Protein AF-A0A7R9ET06-F1 (afdb_monomer_lite)

InterPro domains:
  IPR004841 Amino acid permease/SLC12A domain [PF00324] (72-202)
  IPR004842 SLC12A transporter family [PTHR11827] (72-204)

Organism: NCBI:txid61472

Sequence (234 aa):
MGTETNLFGQEPTCSEHWKGIRGRGGSQGEGVQREGRGESQQLIRERLQHYVIITIHTLYTLGSKVKLGRETMLTAISMSAIATNGVVPAGGSYFMISRSLGPEFGGAVGMLFYTGTTLAASMYIVGSVEIVLTYMAPSLSIFGDFTKDANIMYNNFRVYGTGVLMVMGTIVFLGVKFVNKFATVALACVLLSILAVYVGIFYNFYGSDKLPYVQTLQRDYVSMIINTLAFQRD

Structure (mmCIF, N/CA/C/O backbone):
data_AF-A0A7R9ET06-F1
#
_entry.id   AF-A0A7R9ET06-F1
#
loop_
_atom_site.group_PDB
_atom_site.id
_atom_site.type_symbol
_atom_site.label_atom_id
_atom_site.label_alt_id
_atom_site.label_comp_id
_atom_site.label_asym_id
_atom_site.label_entity_id
_atom_site.label_seq_id
_atom_site.pdbx_PDB_ins_code
_atom_site.Cartn_x
_atom_site.Cartn_y
_atom_site.Cartn_z
_atom_site.occupancy
_atom_site.B_iso_or_equiv
_atom_site.auth_seq_id
_atom_site.auth_comp_id
_atom_site.auth_asym_id
_atom_site.auth_atom_id
_atom_site.pdbx_PDB_model_num
ATOM 1 N N . MET A 1 1 ? 78.945 13.210 -85.697 1.00 34.12 1 MET A N 1
ATOM 2 C CA . MET A 1 1 ? 79.898 13.590 -84.630 1.00 34.12 1 MET A CA 1
ATOM 3 C C . MET A 1 1 ? 79.064 14.090 -83.459 1.00 34.12 1 MET A C 1
ATOM 5 O O . MET A 1 1 ? 78.380 15.076 -83.667 1.00 34.12 1 MET A O 1
ATOM 9 N N . GLY A 1 2 ? 78.952 13.477 -82.283 1.00 35.56 2 GLY A N 1
ATOM 10 C CA . GLY A 1 2 ? 79.403 12.202 -81.695 1.00 35.56 2 GLY A CA 1
ATOM 11 C C . GLY A 1 2 ? 78.322 11.770 -80.670 1.00 35.56 2 GLY A C 1
ATOM 12 O O . GLY A 1 2 ? 77.555 12.620 -80.228 1.00 35.56 2 GLY A O 1
ATOM 13 N N . THR A 1 3 ? 77.963 10.486 -80.564 1.00 31.41 3 THR A N 1
ATOM 14 C CA . THR A 1 3 ? 78.476 9.443 -79.633 1.00 31.41 3 THR A CA 1
ATOM 15 C C . THR A 1 3 ? 78.195 9.686 -78.139 1.00 31.41 3 THR A C 1
ATOM 17 O O . THR A 1 3 ? 78.802 10.580 -77.567 1.00 31.41 3 THR A O 1
ATOM 20 N N . GLU A 1 4 ? 77.285 8.847 -77.599 1.00 38.31 4 GLU A N 1
ATOM 21 C CA . GLU A 1 4 ? 77.211 8.115 -76.299 1.00 38.31 4 GLU A CA 1
ATOM 22 C C . GLU A 1 4 ? 77.796 8.766 -75.016 1.00 38.31 4 GLU A C 1
ATOM 24 O O . GLU A 1 4 ? 78.825 9.417 -75.060 1.00 38.31 4 GLU A O 1
ATOM 29 N N . THR A 1 5 ? 77.229 8.638 -73.807 1.00 38.59 5 THR A N 1
ATOM 30 C CA . THR A 1 5 ? 77.010 7.387 -73.050 1.00 38.59 5 THR A CA 1
ATOM 31 C C . THR A 1 5 ? 76.091 7.568 -71.826 1.00 38.59 5 THR A C 1
ATOM 33 O O . THR A 1 5 ? 76.053 8.617 -71.189 1.00 38.59 5 THR A O 1
ATOM 36 N N . ASN A 1 6 ? 75.430 6.463 -71.476 1.00 35.81 6 ASN A N 1
ATOM 37 C CA . ASN A 1 6 ? 74.731 6.121 -70.233 1.00 35.81 6 ASN A CA 1
ATOM 38 C C . ASN A 1 6 ? 75.487 6.461 -68.924 1.00 35.81 6 ASN A C 1
ATOM 40 O O . ASN A 1 6 ? 76.713 6.416 -68.915 1.00 35.81 6 ASN A O 1
ATOM 44 N N . LEU A 1 7 ? 74.752 6.625 -67.805 1.00 33.72 7 LEU A N 1
ATOM 45 C CA . LEU A 1 7 ? 74.776 5.744 -66.606 1.00 33.72 7 LEU A CA 1
ATOM 46 C C . LEU A 1 7 ? 74.393 6.469 -65.291 1.00 33.72 7 LEU A C 1
ATOM 48 O O . LEU A 1 7 ? 74.950 7.503 -64.949 1.00 33.72 7 LEU A O 1
ATOM 52 N N . PHE A 1 8 ? 73.502 5.818 -64.528 1.00 32.78 8 PHE A N 1
ATOM 53 C CA . PHE A 1 8 ? 73.291 5.925 -63.072 1.00 32.78 8 PHE A CA 1
ATOM 54 C C . PHE A 1 8 ? 72.813 7.268 -62.478 1.00 32.78 8 PHE A C 1
ATOM 56 O O . PHE A 1 8 ? 73.582 8.066 -61.950 1.00 32.78 8 PHE A O 1
ATOM 63 N N . GLY A 1 9 ? 71.486 7.441 -62.435 1.00 34.56 9 GLY A N 1
ATOM 64 C CA . GLY A 1 9 ? 70.824 8.325 -61.471 1.00 34.56 9 GLY A CA 1
ATOM 65 C C . GLY A 1 9 ? 70.823 7.686 -60.077 1.00 34.56 9 GLY A C 1
ATOM 66 O O . GLY A 1 9 ? 70.338 6.573 -59.904 1.00 34.56 9 GLY A O 1
ATOM 67 N N . GLN A 1 10 ? 71.421 8.397 -59.126 1.00 42.34 10 GLN A N 1
ATOM 68 C CA . GLN A 1 10 ? 71.775 8.007 -57.759 1.00 42.34 10 GLN A CA 1
ATOM 69 C C . GLN A 1 10 ? 70.637 7.371 -56.938 1.00 42.34 10 GLN A C 1
ATOM 71 O O . GLN A 1 10 ? 69.564 7.953 -56.784 1.00 42.34 10 GLN A O 1
ATOM 76 N N . GLU A 1 11 ? 70.923 6.223 -56.313 1.00 44.88 11 GLU A N 1
ATOM 77 C CA . GLU A 1 11 ? 70.158 5.718 -55.169 1.00 44.88 11 GLU A CA 1
ATOM 78 C C . GLU A 1 11 ? 70.261 6.704 -53.986 1.00 44.88 11 GLU A C 1
ATOM 80 O O . GLU A 1 11 ? 71.358 7.186 -53.677 1.00 44.88 11 GLU A O 1
ATOM 85 N N . PRO A 1 12 ? 69.157 7.013 -53.282 1.00 45.84 12 PRO A N 1
ATOM 86 C CA . PRO A 1 12 ? 69.215 7.831 -52.079 1.00 45.84 12 PRO A CA 1
ATOM 87 C C . PRO A 1 12 ? 69.934 7.069 -50.956 1.00 45.84 12 PRO A C 1
ATOM 89 O O . PRO A 1 12 ? 69.598 5.935 -50.619 1.00 45.84 12 PRO A O 1
ATOM 92 N N . THR A 1 13 ? 70.934 7.709 -50.351 1.00 54.25 13 THR A N 1
ATOM 93 C CA . THR A 1 13 ? 71.720 7.144 -49.250 1.00 54.25 13 THR A CA 1
ATOM 94 C C . THR A 1 13 ? 70.845 6.830 -48.027 1.00 54.25 13 THR A C 1
ATOM 96 O O . THR A 1 13 ? 69.979 7.610 -47.628 1.00 54.25 13 THR A O 1
ATOM 99 N N . CYS A 1 14 ? 71.124 5.694 -47.374 1.00 43.44 14 CYS A N 1
ATOM 100 C CA . CYS A 1 14 ? 70.422 5.143 -46.198 1.00 43.44 14 CYS A CA 1
ATOM 101 C C . CYS A 1 14 ? 70.265 6.133 -45.010 1.00 43.44 14 CYS A C 1
ATOM 103 O O . CYS A 1 14 ? 69.431 5.940 -44.128 1.00 43.44 14 CYS A O 1
ATOM 105 N N . SER A 1 15 ? 71.016 7.239 -44.999 1.00 49.91 15 SER A N 1
ATOM 106 C CA . SER A 1 15 ? 70.942 8.303 -43.986 1.00 49.91 15 SER A CA 1
ATOM 107 C C . SER A 1 15 ? 69.700 9.204 -44.120 1.00 49.91 15 SER A C 1
ATOM 109 O O . SER A 1 15 ? 69.090 9.579 -43.115 1.00 49.91 15 SER A O 1
ATOM 111 N N . GLU A 1 16 ? 69.267 9.512 -45.346 1.00 48.78 16 GLU A N 1
ATOM 112 C CA . GLU A 1 16 ? 68.120 10.404 -45.596 1.00 48.78 16 GLU A CA 1
ATOM 113 C C . GLU A 1 16 ? 66.775 9.687 -45.373 1.00 48.78 16 GLU A C 1
ATOM 115 O O . GLU A 1 16 ? 65.800 10.290 -44.917 1.00 48.78 16 GLU A O 1
ATOM 120 N N . HIS A 1 17 ? 66.745 8.363 -45.558 1.00 44.50 17 HIS A N 1
ATOM 121 C CA . HIS A 1 17 ? 65.583 7.522 -45.253 1.00 44.50 17 HIS A CA 1
ATOM 122 C C . HIS A 1 17 ? 65.253 7.527 -43.745 1.00 44.50 17 HIS A C 1
ATOM 124 O O . HIS A 1 17 ? 64.094 7.655 -43.350 1.00 44.50 17 HIS A O 1
ATOM 130 N N . TRP A 1 18 ? 66.273 7.497 -42.877 1.00 40.91 18 TRP A N 1
ATOM 131 C CA . TRP A 1 18 ? 66.081 7.510 -41.420 1.00 40.91 18 TRP A CA 1
ATOM 132 C C . TRP A 1 18 ? 65.745 8.888 -40.834 1.00 40.91 18 TRP A C 1
ATOM 134 O O . TRP A 1 18 ? 65.134 8.944 -39.763 1.00 40.91 18 TRP A O 1
ATOM 144 N N . LYS A 1 19 ? 66.085 9.998 -41.506 1.00 43.34 19 LYS A N 1
ATOM 145 C CA . LYS A 1 19 ? 65.625 11.345 -41.107 1.00 43.34 19 LYS A CA 1
ATOM 146 C C . LYS A 1 19 ? 64.146 11.566 -41.437 1.00 43.34 19 LYS A C 1
ATOM 148 O O . LYS A 1 19 ? 63.429 12.136 -40.614 1.00 43.34 19 LYS A O 1
ATOM 153 N N . GLY A 1 20 ? 63.666 11.037 -42.566 1.00 40.88 20 GLY A N 1
ATOM 154 C CA . GLY A 1 20 ? 62.244 11.073 -42.934 1.00 40.88 20 GLY A CA 1
ATOM 155 C C . GLY A 1 20 ? 61.337 10.273 -41.988 1.00 40.88 2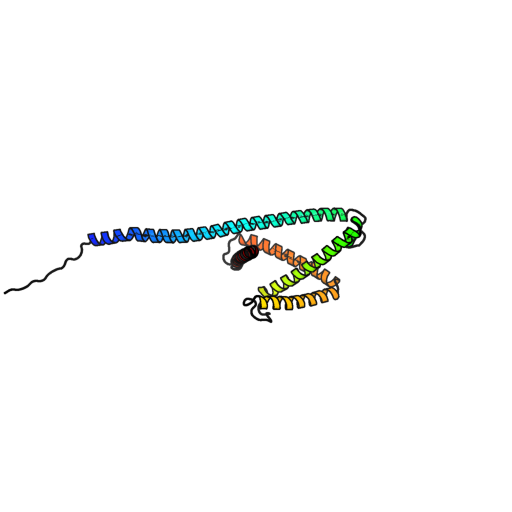0 GLY A C 1
ATOM 156 O O . GLY A 1 20 ? 60.208 10.685 -41.719 1.00 40.88 20 GLY A O 1
ATOM 157 N N . ILE A 1 21 ? 61.842 9.171 -41.422 1.00 49.00 21 ILE A N 1
ATOM 158 C CA . ILE A 1 21 ? 61.092 8.325 -40.478 1.00 49.00 21 ILE A CA 1
ATOM 159 C C . ILE A 1 21 ? 61.130 8.903 -39.051 1.00 49.00 21 ILE A C 1
ATOM 161 O O . ILE A 1 21 ? 60.107 8.904 -38.362 1.00 49.00 21 ILE A O 1
ATOM 165 N N . ARG A 1 22 ? 62.258 9.491 -38.614 1.00 43.59 22 ARG A N 1
ATOM 166 C CA . ARG A 1 22 ? 62.353 10.151 -37.292 1.00 43.59 22 ARG A CA 1
ATOM 167 C C . ARG A 1 22 ? 61.528 11.438 -37.186 1.00 43.59 22 ARG A C 1
ATOM 169 O O . ARG A 1 22 ? 61.077 11.760 -36.094 1.00 43.59 22 ARG A O 1
ATOM 176 N N . GLY A 1 23 ? 61.297 12.140 -38.300 1.00 39.84 23 GLY A N 1
ATOM 177 C CA . GLY A 1 23 ? 60.432 13.327 -38.347 1.00 39.84 23 GLY A CA 1
ATOM 178 C C . GLY A 1 23 ? 58.925 13.029 -38.375 1.00 39.84 23 GLY A C 1
ATOM 179 O O . GLY A 1 23 ? 58.136 13.904 -38.036 1.00 39.84 23 GLY A O 1
ATOM 180 N N . ARG A 1 24 ? 58.506 11.807 -38.744 1.00 44.59 24 ARG A N 1
ATOM 181 C CA . ARG A 1 24 ? 57.082 11.403 -38.770 1.00 44.59 24 ARG A CA 1
ATOM 182 C C . ARG A 1 24 ? 56.646 10.563 -37.569 1.00 44.59 24 ARG A C 1
ATOM 184 O O . ARG A 1 24 ? 55.470 10.577 -37.225 1.00 44.59 24 ARG A O 1
ATOM 191 N N . GLY A 1 25 ? 57.573 9.878 -36.897 1.00 38.72 25 GLY A N 1
ATOM 192 C CA . GLY A 1 25 ? 57.257 9.034 -35.737 1.00 38.72 25 GLY A CA 1
ATOM 193 C C . GLY A 1 25 ? 56.986 9.786 -34.425 1.00 38.72 25 GLY A C 1
ATOM 194 O O . GLY A 1 25 ? 56.365 9.220 -33.533 1.00 38.72 25 GLY A O 1
ATOM 195 N N . GLY A 1 26 ? 57.422 11.046 -34.297 1.00 38.94 26 GLY A N 1
ATOM 196 C CA . GLY A 1 26 ? 57.267 11.835 -33.064 1.00 38.94 26 GLY A CA 1
ATOM 197 C C . GLY A 1 26 ? 55.867 12.426 -32.865 1.00 38.94 26 GLY A C 1
ATOM 198 O O . GLY A 1 26 ? 55.303 12.314 -31.785 1.00 38.94 26 GLY A O 1
ATOM 199 N N . SER A 1 27 ? 55.260 12.999 -33.910 1.00 43.78 27 SER A N 1
ATOM 200 C CA . SER A 1 27 ? 53.947 13.659 -33.784 1.00 43.78 27 SER A CA 1
ATOM 201 C C . SER A 1 27 ? 52.750 12.720 -33.945 1.00 43.78 27 SER A C 1
ATOM 203 O O . SER A 1 27 ? 51.670 13.025 -33.446 1.00 43.78 27 SER A O 1
ATOM 205 N N . GLN A 1 28 ? 52.913 11.575 -34.617 1.00 41.91 28 GLN A N 1
ATOM 206 C CA . GLN A 1 28 ? 51.793 10.666 -34.897 1.00 41.91 28 GLN A CA 1
ATOM 207 C C . GLN A 1 28 ? 51.487 9.718 -33.720 1.00 41.91 28 GLN A C 1
ATOM 209 O O . GLN A 1 28 ? 50.331 9.360 -33.510 1.00 41.91 28 GLN A O 1
ATOM 214 N N . GLY A 1 29 ? 52.487 9.389 -32.890 1.00 41.56 29 GLY A N 1
ATOM 215 C CA . GLY A 1 29 ? 52.294 8.653 -31.633 1.00 41.56 29 GLY A CA 1
ATOM 216 C C . GLY A 1 29 ? 51.722 9.521 -30.505 1.00 41.56 29 GLY A C 1
ATOM 217 O O . GLY A 1 29 ? 50.848 9.077 -29.765 1.00 41.56 29 GLY A O 1
ATOM 218 N N . GLU A 1 30 ? 52.134 10.790 -30.411 1.00 47.50 30 GLU A N 1
ATOM 219 C CA . GLU A 1 30 ? 51.580 11.724 -29.422 1.00 47.50 30 GLU A CA 1
ATOM 220 C C . GLU A 1 30 ? 50.112 12.085 -29.694 1.00 47.50 30 GLU A C 1
ATOM 222 O O . GLU A 1 30 ? 49.362 12.297 -28.743 1.00 47.50 30 GLU A O 1
ATOM 227 N N . GLY A 1 31 ? 49.685 12.125 -30.962 1.00 43.06 31 GLY A N 1
ATOM 228 C CA . GLY A 1 31 ? 48.290 12.361 -31.354 1.00 43.06 31 GLY A CA 1
ATOM 229 C C . GLY A 1 31 ? 47.355 11.224 -30.937 1.00 43.06 31 GLY A C 1
ATOM 230 O O . GLY A 1 31 ? 46.403 11.465 -30.204 1.00 43.06 31 GLY A O 1
ATOM 231 N N . VAL A 1 32 ? 47.687 9.975 -31.284 1.00 50.69 32 VAL A N 1
ATOM 232 C CA . VAL A 1 32 ? 46.887 8.783 -30.924 1.00 50.69 32 VAL A CA 1
ATOM 233 C C . VAL A 1 32 ? 46.841 8.570 -29.406 1.00 50.69 32 VAL A C 1
ATOM 235 O O . VAL A 1 32 ? 45.813 8.192 -28.844 1.00 50.69 32 VAL A O 1
ATOM 238 N N . GLN A 1 33 ? 47.930 8.880 -28.701 1.00 46.41 33 GLN A N 1
ATOM 239 C CA . GLN A 1 33 ? 47.999 8.755 -27.245 1.00 46.41 33 GLN A CA 1
ATOM 240 C C . GLN A 1 33 ? 47.316 9.922 -26.508 1.00 46.41 33 GLN A C 1
ATOM 242 O O . GLN A 1 33 ? 46.955 9.770 -25.340 1.00 46.41 33 GLN A O 1
ATOM 247 N N . ARG A 1 34 ? 47.093 11.069 -27.168 1.00 49.81 34 ARG A N 1
ATOM 248 C CA . ARG A 1 34 ? 46.247 12.177 -26.680 1.00 49.81 34 ARG A CA 1
ATOM 249 C C . ARG A 1 34 ? 44.769 11.972 -27.018 1.00 49.81 34 ARG A C 1
ATOM 251 O O . ARG A 1 34 ? 43.935 12.312 -26.187 1.00 49.81 34 ARG A O 1
ATOM 258 N N . GLU A 1 35 ? 44.456 11.371 -28.160 1.00 52.88 35 GLU A N 1
ATOM 259 C CA . GLU A 1 35 ? 43.096 11.051 -28.609 1.00 52.88 35 GLU A CA 1
ATOM 260 C C . GLU A 1 35 ? 42.498 9.895 -27.791 1.00 52.88 35 GLU A C 1
ATOM 262 O O . GLU A 1 35 ? 41.444 10.062 -27.181 1.00 52.88 35 GLU A O 1
ATOM 267 N N . GLY A 1 36 ? 43.248 8.805 -27.583 1.00 51.25 36 GLY A N 1
ATOM 268 C CA . GLY A 1 36 ? 42.854 7.727 -26.666 1.00 51.25 36 GLY A CA 1
ATOM 269 C C . GLY A 1 36 ? 42.823 8.155 -25.191 1.00 51.25 36 GLY A C 1
ATOM 270 O O . GLY A 1 36 ? 41.985 7.686 -24.421 1.00 51.25 36 GLY A O 1
ATOM 271 N N . ARG A 1 37 ? 43.680 9.103 -24.776 1.00 53.53 37 ARG A N 1
ATOM 272 C CA . ARG A 1 37 ? 43.596 9.741 -23.446 1.00 53.53 37 ARG A CA 1
ATOM 273 C C . ARG A 1 37 ? 42.372 10.656 -23.350 1.00 53.53 37 ARG A C 1
ATOM 275 O O . ARG A 1 37 ? 41.812 10.754 -22.266 1.00 53.53 37 ARG A O 1
ATOM 282 N N . GLY A 1 38 ? 41.937 11.268 -24.451 1.00 55.16 38 GLY A N 1
ATOM 283 C CA . GLY A 1 38 ? 40.696 12.034 -24.570 1.00 55.16 38 GLY A CA 1
ATOM 284 C C . GLY A 1 38 ? 39.459 11.157 -24.403 1.00 55.16 38 GLY A C 1
ATOM 285 O O . GLY A 1 38 ? 38.670 11.421 -23.501 1.00 55.16 38 GLY A O 1
ATOM 286 N N . GLU A 1 39 ? 39.350 10.060 -25.157 1.00 58.00 39 GLU A N 1
ATOM 287 C CA . GLU A 1 39 ? 38.244 9.095 -25.029 1.00 58.00 39 GLU A CA 1
ATOM 288 C C . GLU A 1 39 ? 38.209 8.433 -23.642 1.00 58.00 39 GLU A C 1
ATOM 290 O O . GLU A 1 39 ? 37.147 8.303 -23.032 1.00 58.00 39 GLU A O 1
ATOM 295 N N . SER A 1 40 ? 39.377 8.109 -23.075 1.00 57.81 40 SER A N 1
ATOM 296 C CA . SER A 1 40 ? 39.489 7.610 -21.695 1.00 57.81 40 SER A CA 1
ATOM 297 C C . SER A 1 40 ? 39.027 8.651 -20.671 1.00 57.81 40 SER A C 1
ATOM 299 O O . SER A 1 40 ? 38.312 8.325 -19.729 1.00 57.81 40 SER A O 1
ATOM 301 N N . GLN A 1 41 ? 39.409 9.919 -20.846 1.00 60.00 41 GLN A N 1
ATOM 302 C CA . GLN A 1 41 ? 38.986 11.026 -19.980 1.00 60.00 41 GLN A CA 1
ATOM 303 C C . GLN A 1 41 ? 37.491 11.328 -20.126 1.00 60.00 41 GLN A C 1
ATOM 305 O O . GLN A 1 41 ? 36.849 11.715 -19.151 1.00 60.00 41 GLN A O 1
ATOM 310 N N . GLN A 1 42 ? 36.923 11.127 -21.311 1.00 62.22 42 GLN A N 1
ATOM 311 C CA . GLN A 1 42 ? 35.505 11.321 -21.595 1.00 62.22 42 GLN A CA 1
ATOM 312 C C . GLN A 1 42 ? 34.667 10.206 -20.958 1.00 62.22 42 GLN A C 1
ATOM 314 O O . GLN A 1 42 ? 33.724 10.500 -20.227 1.00 62.22 42 GLN A O 1
ATOM 319 N N . LEU A 1 43 ? 35.105 8.949 -21.075 1.00 66.25 43 LEU A N 1
ATOM 320 C CA . LEU A 1 43 ? 34.535 7.810 -20.348 1.00 66.25 43 LEU A CA 1
ATOM 321 C C . LEU A 1 43 ? 34.652 7.965 -18.825 1.00 66.25 43 LEU A C 1
ATOM 323 O O . LEU A 1 43 ? 33.699 7.668 -18.105 1.00 66.25 43 LEU A O 1
ATOM 327 N N . ILE A 1 44 ? 35.788 8.452 -18.312 1.00 68.44 44 ILE A N 1
ATOM 328 C CA . ILE A 1 44 ? 35.963 8.727 -16.877 1.00 68.44 44 ILE A CA 1
ATOM 329 C C . ILE A 1 44 ? 35.016 9.841 -16.431 1.00 68.44 44 ILE A C 1
ATOM 331 O O . ILE A 1 44 ? 34.379 9.696 -15.392 1.00 68.44 44 ILE A O 1
ATOM 335 N N . ARG A 1 45 ? 34.866 10.922 -17.209 1.00 67.88 45 ARG A N 1
ATOM 336 C CA . ARG A 1 45 ? 33.905 11.994 -16.910 1.00 67.88 45 ARG A CA 1
ATOM 337 C C . ARG A 1 45 ? 32.474 11.477 -16.902 1.00 67.88 45 ARG A C 1
ATOM 339 O O . ARG A 1 45 ? 31.764 11.776 -15.949 1.00 67.88 45 ARG A O 1
ATOM 346 N N . GLU A 1 46 ? 32.062 10.665 -17.871 1.00 68.06 46 GLU A N 1
ATOM 347 C CA . GLU A 1 46 ? 30.720 10.072 -17.872 1.00 68.06 46 GLU A CA 1
ATOM 348 C C . GLU A 1 46 ? 30.506 9.135 -16.677 1.00 68.06 46 GLU A C 1
ATOM 350 O O . GLU A 1 46 ? 29.517 9.269 -15.957 1.00 68.06 46 GLU A O 1
ATOM 355 N N . ARG A 1 47 ? 31.465 8.253 -16.371 1.00 70.69 47 ARG A N 1
ATOM 356 C CA . ARG A 1 47 ? 31.416 7.387 -15.177 1.00 70.69 47 ARG A CA 1
ATOM 357 C C . ARG A 1 47 ? 31.337 8.202 -13.881 1.00 70.69 47 ARG A C 1
ATOM 359 O O . ARG A 1 47 ? 30.580 7.834 -12.984 1.00 70.69 47 ARG A O 1
ATOM 366 N N . LEU A 1 48 ? 32.066 9.317 -13.793 1.00 72.44 48 LEU A N 1
ATOM 367 C CA . LEU A 1 48 ? 32.049 10.217 -12.638 1.00 72.44 48 LEU A CA 1
ATOM 368 C C . LEU A 1 48 ? 30.707 10.956 -12.518 1.00 72.44 48 LEU A C 1
ATOM 370 O O . LEU A 1 48 ? 30.180 11.079 -11.416 1.00 72.44 48 LEU A O 1
ATOM 374 N N . GLN A 1 49 ? 30.127 11.405 -13.637 1.00 67.38 49 GLN A N 1
ATOM 375 C CA . GLN A 1 49 ? 28.797 12.024 -13.666 1.00 67.38 49 GLN A CA 1
ATOM 376 C C . GLN A 1 49 ? 27.725 11.035 -13.194 1.00 67.38 49 GLN A C 1
ATOM 378 O O . GLN A 1 49 ? 26.947 11.362 -12.298 1.00 67.38 49 GLN A O 1
ATOM 383 N N . HIS A 1 50 ? 27.738 9.800 -13.702 1.00 67.88 50 HIS A N 1
ATOM 384 C CA . HIS A 1 50 ? 26.837 8.745 -13.234 1.00 67.88 50 HIS A CA 1
ATOM 385 C C . HIS A 1 50 ? 27.022 8.454 -11.738 1.00 67.88 50 HIS A C 1
ATOM 387 O O . HIS A 1 50 ? 26.037 8.377 -11.008 1.00 67.88 50 HIS A O 1
ATOM 393 N N . TYR A 1 51 ? 28.263 8.358 -11.253 1.00 70.44 51 TYR A N 1
ATOM 394 C CA . TYR A 1 51 ? 28.549 8.105 -9.838 1.00 70.44 51 TYR A CA 1
ATOM 395 C C . TYR A 1 51 ? 28.020 9.216 -8.917 1.00 70.44 51 TYR A C 1
ATOM 397 O O . TYR A 1 51 ? 27.392 8.935 -7.892 1.00 70.44 51 TYR A O 1
ATOM 405 N N . VAL A 1 52 ? 28.213 10.483 -9.294 1.00 75.31 52 VAL A N 1
ATOM 406 C CA . VAL A 1 52 ? 27.726 11.635 -8.521 1.00 75.31 52 VAL A CA 1
ATOM 407 C C . VAL A 1 52 ? 26.197 11.688 -8.519 1.00 75.31 52 VAL A C 1
ATOM 409 O O . VAL A 1 52 ? 25.602 11.846 -7.454 1.00 75.31 52 VAL A O 1
ATOM 412 N N . ILE A 1 53 ? 25.547 11.483 -9.668 1.00 78.81 53 ILE A N 1
ATOM 413 C CA . ILE A 1 53 ? 24.079 11.470 -9.776 1.00 78.81 53 ILE A CA 1
ATOM 414 C C . ILE A 1 53 ? 23.476 10.341 -8.932 1.00 78.81 53 ILE A C 1
ATOM 416 O O . ILE A 1 53 ? 22.528 10.579 -8.185 1.00 78.81 53 ILE A O 1
ATOM 420 N N . ILE A 1 54 ? 24.048 9.134 -8.991 1.00 79.06 54 ILE A N 1
ATOM 421 C CA . ILE A 1 54 ? 23.597 7.990 -8.184 1.00 79.06 54 ILE A CA 1
ATOM 422 C C . ILE A 1 54 ? 23.757 8.293 -6.691 1.00 79.06 54 ILE A C 1
ATOM 424 O O . ILE A 1 54 ? 22.840 8.030 -5.911 1.00 79.06 54 ILE A O 1
ATOM 428 N N . THR A 1 55 ? 24.883 8.886 -6.287 1.00 74.00 55 THR A N 1
ATOM 429 C CA . THR A 1 55 ? 25.142 9.241 -4.883 1.00 74.00 55 THR A CA 1
ATOM 430 C C . THR A 1 55 ? 24.139 10.281 -4.379 1.00 74.00 55 THR A C 1
ATOM 432 O O . THR A 1 55 ? 23.531 10.099 -3.324 1.00 74.00 55 THR A O 1
ATOM 435 N N . ILE A 1 56 ? 23.899 11.337 -5.158 1.00 81.69 56 ILE A N 1
ATOM 436 C CA . ILE A 1 56 ? 22.940 12.396 -4.831 1.00 81.69 56 ILE A CA 1
ATOM 437 C C . ILE A 1 56 ? 21.507 11.839 -4.769 1.00 81.69 56 ILE A C 1
ATOM 439 O O . ILE A 1 56 ? 20.800 12.071 -3.790 1.00 81.69 56 ILE A O 1
ATOM 443 N N . HIS A 1 57 ? 21.081 11.052 -5.761 1.00 82.38 57 HIS A N 1
ATOM 444 C CA . HIS A 1 57 ? 19.748 10.440 -5.794 1.00 82.38 57 HIS A CA 1
ATOM 445 C C . HIS A 1 57 ? 19.521 9.476 -4.624 1.00 82.38 57 HIS A C 1
ATOM 447 O O . HIS A 1 57 ? 18.452 9.473 -4.007 1.00 82.38 57 HIS A O 1
ATOM 453 N N . THR A 1 58 ? 20.539 8.682 -4.284 1.00 77.25 58 THR A N 1
ATOM 454 C CA . THR A 1 58 ? 20.485 7.771 -3.137 1.00 77.25 58 THR A CA 1
ATOM 455 C C . THR A 1 58 ? 20.322 8.558 -1.842 1.00 77.25 58 THR A C 1
ATOM 457 O O . THR A 1 58 ? 19.439 8.231 -1.055 1.00 77.25 58 THR A O 1
ATOM 460 N N . LEU A 1 59 ? 21.079 9.644 -1.648 1.00 80.06 59 LEU A N 1
ATOM 461 C CA . LEU A 1 59 ? 20.945 10.517 -0.475 1.00 80.06 59 LEU A CA 1
ATOM 462 C C . LEU A 1 59 ? 19.559 11.171 -0.380 1.00 80.06 59 LEU A C 1
ATOM 464 O O . LEU A 1 59 ? 18.952 11.141 0.691 1.00 80.06 59 LEU A O 1
ATOM 468 N N . TYR A 1 60 ? 19.022 11.704 -1.481 1.00 85.06 60 TYR A N 1
ATOM 469 C CA . TYR A 1 60 ? 17.669 12.276 -1.499 1.00 85.06 60 TYR A CA 1
ATOM 470 C C . TYR A 1 60 ? 16.593 11.230 -1.204 1.00 85.06 60 TYR A C 1
ATOM 472 O O . TYR A 1 60 ? 15.687 11.479 -0.407 1.00 85.06 60 TYR A O 1
ATOM 480 N N . THR A 1 61 ? 16.703 10.042 -1.802 1.00 79.56 61 THR A N 1
ATOM 481 C CA . THR A 1 61 ? 15.761 8.943 -1.558 1.00 79.56 61 THR A CA 1
ATOM 482 C C . THR A 1 61 ? 15.796 8.530 -0.091 1.00 79.56 61 THR A C 1
ATOM 484 O O . THR A 1 61 ? 14.750 8.419 0.547 1.00 79.56 61 THR A O 1
ATOM 487 N N . LEU A 1 62 ? 16.992 8.359 0.474 1.00 83.31 62 LEU A N 1
ATOM 488 C CA . LEU A 1 62 ? 17.182 7.939 1.860 1.00 83.31 62 LEU A CA 1
ATOM 489 C C . LEU A 1 62 ? 16.666 9.008 2.837 1.00 83.31 62 LEU A C 1
ATOM 491 O O . LEU A 1 62 ? 15.921 8.680 3.760 1.00 83.31 62 LEU A O 1
ATOM 495 N N . GLY A 1 63 ? 16.944 10.289 2.573 1.00 84.56 63 GLY A N 1
ATOM 496 C CA . GLY A 1 63 ? 16.402 11.415 3.339 1.00 84.56 63 GLY A CA 1
ATOM 497 C C . GLY A 1 63 ? 14.869 11.464 3.330 1.00 84.56 63 GLY A C 1
ATOM 498 O O . GLY A 1 63 ? 14.246 11.565 4.391 1.00 84.56 63 GLY A O 1
ATOM 499 N N . SER A 1 64 ? 14.245 11.315 2.158 1.00 83.25 64 SER A N 1
ATOM 500 C CA . SER A 1 64 ? 12.781 11.288 2.017 1.00 83.25 64 SER A CA 1
ATOM 501 C C . SER A 1 64 ? 12.142 10.101 2.751 1.00 83.25 64 SER A C 1
ATOM 503 O O . SER A 1 64 ? 11.128 10.272 3.431 1.00 83.25 64 SER A O 1
ATOM 505 N N . LYS A 1 65 ? 12.747 8.905 2.680 1.00 82.69 65 LYS A N 1
ATOM 506 C CA . LYS A 1 65 ? 12.271 7.708 3.402 1.00 82.69 65 LYS A CA 1
ATOM 507 C C . LYS A 1 65 ? 12.376 7.871 4.920 1.00 82.69 65 LYS A C 1
ATOM 509 O O . LYS A 1 65 ? 11.436 7.514 5.625 1.00 82.69 65 LYS A O 1
ATOM 514 N N . VAL A 1 66 ? 13.472 8.446 5.422 1.00 89.31 66 VAL A N 1
ATOM 515 C CA . VAL A 1 66 ? 13.656 8.721 6.860 1.00 89.31 66 VAL A CA 1
ATOM 516 C C . VAL A 1 66 ? 12.645 9.754 7.362 1.00 89.31 66 VAL A C 1
ATOM 518 O O . VAL A 1 66 ? 12.057 9.562 8.429 1.00 89.31 66 VAL A O 1
ATOM 521 N N . LYS A 1 67 ? 12.393 10.822 6.591 1.00 89.00 67 LYS A N 1
ATOM 522 C CA . LYS A 1 67 ? 11.392 11.841 6.943 1.00 89.00 67 LYS A CA 1
ATOM 523 C C . LYS A 1 67 ? 9.997 11.225 7.082 1.00 89.00 67 LYS A C 1
ATOM 525 O O . LYS A 1 67 ? 9.371 11.392 8.129 1.00 89.00 67 LYS A O 1
ATOM 530 N N . LEU A 1 68 ? 9.566 10.466 6.072 1.00 86.50 68 LEU A N 1
ATOM 531 C CA . LEU A 1 68 ? 8.277 9.772 6.085 1.00 86.50 68 LEU A CA 1
ATOM 532 C C . LEU A 1 68 ? 8.192 8.756 7.235 1.00 86.50 68 LEU A C 1
ATOM 534 O O . LEU A 1 68 ? 7.193 8.700 7.948 1.00 86.50 68 LEU A O 1
ATOM 538 N N . GLY A 1 69 ? 9.263 7.991 7.467 1.00 89.06 69 GLY A N 1
ATOM 539 C CA . GLY A 1 69 ? 9.339 7.032 8.569 1.00 89.06 69 GLY A CA 1
ATOM 540 C C . GLY A 1 69 ? 9.103 7.691 9.929 1.00 89.06 69 GLY A C 1
ATOM 541 O O . GLY A 1 69 ? 8.284 7.213 10.711 1.00 89.06 69 GLY A O 1
ATOM 542 N N . ARG A 1 70 ? 9.733 8.841 10.192 1.00 90.75 70 ARG A N 1
ATOM 543 C CA . ARG A 1 70 ? 9.519 9.590 11.439 1.00 90.75 70 ARG A CA 1
ATOM 544 C C . ARG A 1 70 ? 8.072 10.064 11.596 1.00 90.75 70 ARG A C 1
ATOM 546 O O . ARG A 1 70 ? 7.528 9.949 12.690 1.00 90.75 70 ARG A O 1
ATOM 553 N N . GLU A 1 71 ? 7.456 10.578 10.532 1.00 92.81 71 GLU A N 1
ATOM 554 C CA . GLU A 1 71 ? 6.051 11.014 10.557 1.00 92.81 71 GLU A CA 1
ATOM 555 C C . GLU A 1 71 ? 5.121 9.842 10.902 1.00 92.81 71 GLU A C 1
ATOM 557 O O . GLU A 1 71 ? 4.330 9.946 11.838 1.00 92.81 71 GLU A O 1
ATOM 562 N N . THR A 1 72 ? 5.295 8.687 10.250 1.00 91.62 72 THR A N 1
ATOM 563 C CA . THR A 1 72 ? 4.483 7.489 10.537 1.00 91.62 72 THR A CA 1
ATOM 564 C C . THR A 1 72 ? 4.682 6.942 11.953 1.00 91.62 72 THR A C 1
ATOM 566 O O . THR A 1 72 ? 3.707 6.543 12.587 1.00 91.62 72 THR A O 1
ATOM 569 N N . MET A 1 73 ? 5.908 6.973 12.491 1.00 92.81 73 MET A N 1
ATOM 570 C CA . MET A 1 73 ? 6.188 6.566 13.873 1.00 92.81 73 MET A CA 1
ATOM 571 C C . MET A 1 73 ? 5.501 7.486 14.888 1.00 92.81 73 MET A C 1
ATOM 573 O O . MET A 1 73 ? 4.901 6.999 15.845 1.00 92.81 73 MET A O 1
ATOM 577 N N . LEU A 1 74 ? 5.533 8.807 14.668 1.00 92.38 74 LEU A N 1
ATOM 578 C CA . LEU A 1 74 ? 4.819 9.764 15.519 1.00 92.38 74 LEU A CA 1
ATOM 579 C C . LEU A 1 74 ? 3.305 9.517 15.474 1.00 92.38 74 LEU A C 1
ATOM 581 O O . LEU A 1 74 ? 2.671 9.450 16.526 1.00 92.38 74 LEU A O 1
ATOM 585 N N . THR A 1 75 ? 2.738 9.289 14.285 1.00 90.94 75 THR A N 1
ATOM 586 C CA . THR A 1 75 ? 1.318 8.931 14.137 1.00 90.94 75 THR A CA 1
ATOM 587 C C . THR A 1 75 ? 0.980 7.616 14.843 1.00 90.94 75 THR A C 1
ATOM 589 O O . THR A 1 75 ? -0.060 7.528 15.495 1.00 90.94 75 THR A O 1
ATOM 592 N N . ALA A 1 76 ? 1.850 6.606 14.766 1.00 91.62 76 ALA A N 1
ATOM 593 C CA . ALA A 1 76 ? 1.655 5.328 15.447 1.00 91.62 76 ALA A CA 1
ATOM 594 C C . ALA A 1 76 ? 1.664 5.479 16.978 1.00 91.62 76 ALA A C 1
ATOM 596 O O . ALA A 1 76 ? 0.828 4.878 17.657 1.00 91.62 76 ALA A O 1
ATOM 597 N N . ILE A 1 77 ? 2.547 6.323 17.525 1.00 92.81 77 ILE A N 1
ATOM 598 C CA . ILE A 1 77 ? 2.576 6.647 18.960 1.00 92.81 77 ILE A CA 1
ATOM 599 C C . ILE A 1 77 ? 1.283 7.368 19.370 1.00 92.81 77 ILE A C 1
ATOM 601 O O . ILE A 1 77 ? 0.662 6.986 20.362 1.00 92.81 77 ILE A O 1
ATOM 605 N N . SER A 1 78 ? 0.821 8.349 18.588 1.00 90.62 78 SER A N 1
ATOM 606 C CA . SER A 1 78 ? -0.452 9.038 18.849 1.00 90.62 78 SER A CA 1
ATOM 607 C C . SER A 1 78 ? -1.654 8.088 18.799 1.00 90.62 78 SER A C 1
ATOM 609 O O . SER A 1 78 ? -2.495 8.122 19.695 1.00 90.62 78 SER A O 1
ATOM 611 N N . MET A 1 79 ? -1.722 7.202 17.800 1.00 87.81 79 MET A N 1
ATOM 612 C CA . MET A 1 79 ? -2.778 6.186 17.695 1.00 87.81 79 MET A CA 1
ATOM 613 C C . MET A 1 79 ? -2.742 5.196 18.861 1.00 87.81 79 MET A C 1
ATOM 615 O O . MET A 1 79 ? -3.797 4.812 19.362 1.00 87.81 79 MET A O 1
ATOM 619 N N . SER A 1 80 ? -1.549 4.823 19.330 1.00 87.44 80 SER A N 1
ATOM 620 C CA . SER A 1 80 ? -1.390 3.964 20.508 1.00 87.44 80 SER A CA 1
ATOM 621 C C . SER A 1 80 ? -1.929 4.648 21.766 1.00 87.44 80 SER A C 1
ATOM 623 O O . SER A 1 80 ? -2.686 4.031 22.508 1.00 87.44 80 SER A O 1
ATOM 625 N N . ALA A 1 81 ? -1.630 5.938 21.962 1.00 86.50 81 ALA A N 1
ATOM 626 C CA . ALA A 1 81 ? -2.163 6.718 23.079 1.00 86.50 81 ALA A CA 1
ATOM 627 C C . ALA A 1 81 ? -3.700 6.813 23.037 1.00 86.50 81 ALA A C 1
ATOM 629 O O . ALA A 1 81 ? -4.358 6.629 24.060 1.00 86.50 81 ALA A O 1
ATOM 630 N N . ILE A 1 82 ? -4.284 7.043 21.854 1.00 85.00 82 ILE A N 1
ATOM 631 C CA . ILE A 1 82 ? -5.743 7.048 21.653 1.00 85.00 82 ILE A CA 1
ATOM 632 C C . ILE A 1 82 ? -6.345 5.681 22.003 1.00 85.00 82 ILE A C 1
ATOM 634 O O . ILE A 1 82 ? -7.311 5.621 22.758 1.00 85.00 82 ILE A O 1
ATOM 638 N N . ALA A 1 83 ? -5.751 4.588 21.515 1.00 82.56 83 ALA A N 1
ATOM 639 C CA . ALA A 1 83 ? -6.232 3.230 21.765 1.00 82.56 83 ALA A CA 1
ATOM 640 C C . ALA A 1 83 ? -6.170 2.825 23.250 1.00 82.56 83 ALA A C 1
ATOM 642 O O . ALA A 1 83 ? -6.956 1.987 23.684 1.00 82.56 83 ALA A O 1
ATOM 643 N N . THR A 1 84 ? -5.269 3.425 24.035 1.00 84.75 84 THR A N 1
ATOM 644 C CA . THR A 1 84 ? -5.178 3.208 25.489 1.00 84.75 84 THR A CA 1
ATOM 645 C C . THR A 1 84 ? -6.071 4.139 26.320 1.00 84.75 84 THR A C 1
ATOM 647 O O . THR A 1 84 ? -6.247 3.901 27.514 1.00 84.75 84 THR A O 1
ATOM 650 N N . ASN A 1 85 ? -6.648 5.188 25.722 1.00 76.75 85 ASN A N 1
ATOM 651 C CA . ASN A 1 85 ? -7.502 6.162 26.407 1.00 76.75 85 ASN A CA 1
ATOM 652 C C . ASN A 1 85 ? -8.974 5.716 26.392 1.00 76.75 85 ASN A C 1
ATOM 654 O O . ASN A 1 85 ? -9.800 6.257 25.654 1.00 76.75 85 ASN A O 1
ATOM 658 N N . GLY A 1 86 ? -9.299 4.725 27.228 1.00 66.81 86 GLY A N 1
ATOM 659 C CA . GLY A 1 86 ? -10.670 4.273 27.488 1.00 66.81 86 GLY A CA 1
ATOM 660 C C . GLY A 1 86 ? -10.835 2.752 27.487 1.00 66.81 86 GLY A C 1
ATOM 661 O O . GLY A 1 86 ? -9.906 1.999 27.212 1.00 66.81 86 GLY A O 1
ATOM 662 N N . VAL A 1 87 ? -12.047 2.284 27.793 1.00 68.69 87 VAL A N 1
ATOM 663 C CA . VAL A 1 87 ? -12.433 0.891 27.530 1.00 68.69 87 VAL A CA 1
ATOM 664 C C . VAL A 1 87 ? -12.573 0.713 26.022 1.00 68.69 87 VAL A C 1
ATOM 666 O O . VAL A 1 87 ? -13.296 1.480 25.392 1.00 68.69 87 VAL A O 1
ATOM 669 N N . VAL A 1 88 ? -11.881 -0.270 25.443 1.00 60.47 88 VAL A N 1
ATOM 670 C CA . VAL A 1 88 ? -11.953 -0.593 24.011 1.00 60.47 88 VAL A CA 1
ATOM 671 C C . VAL A 1 88 ? -13.085 -1.607 23.806 1.00 60.47 88 VAL A C 1
ATOM 673 O O . VAL A 1 88 ? -12.863 -2.804 23.995 1.00 60.47 88 VAL A O 1
ATOM 676 N N . PRO A 1 89 ? -14.325 -1.192 23.483 1.00 59.06 89 PRO A N 1
ATOM 677 C CA . PRO A 1 89 ? -15.352 -2.150 23.105 1.00 59.06 89 PRO A CA 1
ATOM 678 C C . PRO A 1 89 ? -14.988 -2.785 21.760 1.00 59.06 89 PRO A C 1
ATOM 680 O O . PRO A 1 89 ? -14.207 -2.233 20.984 1.00 59.06 89 PRO A O 1
ATOM 683 N N . ALA A 1 90 ? -15.585 -3.937 21.461 1.00 70.19 90 ALA A N 1
ATOM 684 C CA . ALA A 1 90 ? -15.441 -4.578 20.161 1.00 70.19 90 ALA A CA 1
ATOM 685 C C . ALA A 1 90 ? -15.868 -3.607 19.038 1.00 70.19 90 ALA A C 1
ATOM 687 O O . ALA A 1 90 ? -17.046 -3.288 18.888 1.00 70.19 90 ALA A O 1
ATOM 688 N N . GLY A 1 91 ? -14.895 -3.112 18.272 1.00 73.81 91 GLY A N 1
ATOM 689 C CA . GLY A 1 91 ? -15.072 -2.119 17.216 1.00 73.81 91 GLY A CA 1
ATOM 690 C C . GLY A 1 91 ? -13.759 -1.877 16.464 1.00 73.81 91 GLY A C 1
ATOM 691 O O . GLY A 1 91 ? -12.682 -2.188 16.964 1.00 73.81 91 GLY A O 1
ATOM 692 N N . GLY A 1 92 ? -13.839 -1.374 15.230 1.00 84.25 92 GLY A N 1
ATOM 693 C CA . GLY A 1 92 ? -12.661 -1.063 14.408 1.00 84.25 92 GLY A CA 1
ATOM 694 C C . GLY A 1 92 ? -12.003 0.281 14.755 1.00 84.25 92 GLY A C 1
ATOM 695 O O . GLY A 1 92 ? -12.415 0.982 15.679 1.00 84.25 92 GLY A O 1
ATOM 696 N N . SER A 1 93 ? -11.014 0.689 13.956 1.00 82.81 93 SER A N 1
ATOM 697 C CA . SER A 1 93 ? -10.253 1.938 14.144 1.00 82.81 93 SER A CA 1
ATOM 698 C C . SER A 1 93 ? -11.121 3.201 14.190 1.00 82.81 93 SER A C 1
ATOM 700 O O . SER A 1 93 ? -10.919 4.048 15.055 1.00 82.81 93 SER A O 1
ATOM 702 N N . TYR A 1 94 ? -12.133 3.311 13.326 1.00 86.31 94 TYR A N 1
ATOM 703 C CA . TYR A 1 94 ? -13.068 4.444 13.327 1.00 86.31 94 TYR A CA 1
ATOM 704 C C . TYR A 1 94 ? -13.840 4.578 14.650 1.00 86.31 94 TYR A C 1
ATOM 706 O O . TYR A 1 94 ? -14.027 5.680 15.172 1.00 86.31 94 TYR A O 1
ATOM 714 N N . PHE A 1 95 ? -14.265 3.447 15.218 1.00 83.56 95 PHE A N 1
ATOM 715 C CA . PHE A 1 95 ? -15.006 3.434 16.476 1.00 83.56 95 PHE A CA 1
ATOM 716 C C . PHE A 1 95 ? -14.121 3.894 17.645 1.00 83.56 95 PHE A C 1
ATOM 718 O O . PHE A 1 95 ? -14.578 4.653 18.496 1.00 83.56 95 PHE A O 1
ATOM 725 N N . MET A 1 96 ? -12.843 3.497 17.651 1.00 83.44 96 MET A N 1
ATOM 726 C CA . MET A 1 96 ? -11.874 3.958 18.652 1.00 83.44 96 MET A CA 1
ATOM 727 C C . MET A 1 96 ? -11.636 5.475 18.563 1.00 83.44 96 MET A C 1
ATOM 729 O O . MET A 1 96 ? -11.723 6.168 19.571 1.00 83.44 96 MET A O 1
ATOM 733 N N . ILE A 1 97 ? -11.415 6.018 17.360 1.00 83.94 97 ILE A N 1
ATOM 734 C CA . ILE A 1 97 ? -11.099 7.447 17.169 1.00 83.94 97 ILE A CA 1
ATOM 735 C C . ILE A 1 97 ? -12.293 8.347 17.516 1.00 83.94 97 ILE A C 1
ATOM 737 O O . ILE A 1 97 ? -12.140 9.338 18.231 1.00 83.94 97 ILE A O 1
ATOM 741 N N . SER A 1 98 ? -13.488 8.005 17.029 1.00 84.75 98 SER A N 1
ATOM 742 C CA . SER A 1 98 ? -14.697 8.821 17.231 1.00 84.75 98 SER A CA 1
ATOM 743 C C . SER A 1 98 ? -15.114 8.940 18.701 1.00 84.75 98 SER A C 1
ATOM 745 O O . SER A 1 98 ? -15.682 9.956 19.094 1.00 84.75 98 SER A O 1
ATOM 747 N N . ARG A 1 99 ? -14.801 7.940 19.535 1.00 82.81 99 ARG A N 1
ATOM 748 C CA . ARG A 1 99 ? -15.057 7.981 20.984 1.00 82.81 99 ARG A CA 1
ATOM 749 C C . ARG A 1 99 ? -14.052 8.840 21.746 1.00 82.81 99 ARG A C 1
ATOM 751 O O . ARG A 1 99 ? -14.458 9.513 22.688 1.00 82.81 99 ARG A O 1
ATOM 758 N N . SER A 1 100 ? -12.778 8.825 21.357 1.00 82.81 100 SER A N 1
ATOM 759 C CA . SER A 1 100 ? -11.730 9.576 22.061 1.00 82.81 100 SER A CA 1
ATOM 760 C C . SER A 1 100 ? -11.650 11.050 21.646 1.00 82.81 100 SER A C 1
ATOM 762 O O . SER A 1 100 ? -11.262 11.875 22.466 1.00 82.81 100 SER A O 1
ATOM 764 N N . LEU A 1 101 ? -11.998 11.391 20.397 1.00 82.44 101 LEU A N 1
ATOM 765 C CA . LEU A 1 101 ? -11.890 12.759 19.855 1.00 82.44 101 LEU A CA 1
ATOM 766 C C . LEU A 1 101 ? -13.240 13.465 19.632 1.00 82.44 101 LEU A C 1
ATOM 768 O O . LEU A 1 101 ? -13.253 14.654 19.324 1.00 82.44 101 LEU A O 1
ATOM 772 N N . GLY A 1 102 ? -14.364 12.759 19.782 1.00 85.75 102 GLY A N 1
ATOM 773 C CA . GLY A 1 102 ? -15.707 13.280 19.513 1.00 85.75 102 GLY A CA 1
ATOM 774 C C . GLY A 1 102 ? -16.209 13.004 18.083 1.00 85.75 102 GLY A C 1
ATOM 775 O O . GLY A 1 102 ? -15.418 12.680 17.186 1.00 85.75 102 GLY A O 1
ATOM 776 N N . PRO A 1 103 ? -17.535 13.092 17.850 1.00 83.94 103 PRO A N 1
ATOM 777 C CA . PRO A 1 103 ? -18.159 12.732 16.575 1.00 83.94 103 PRO A CA 1
ATOM 778 C C . PRO A 1 103 ? -17.757 13.647 15.407 1.00 83.94 103 PRO A C 1
ATOM 780 O O . PRO A 1 103 ? -17.665 13.171 14.274 1.00 83.94 103 PRO A O 1
ATOM 783 N N . GLU A 1 104 ? -17.458 14.921 15.662 1.00 91.31 104 GLU A N 1
ATOM 784 C CA . GLU A 1 104 ? -17.078 15.908 14.643 1.00 91.31 104 GLU A CA 1
ATOM 785 C C . GLU A 1 104 ? -15.705 15.582 14.038 1.00 91.31 104 GLU A C 1
ATOM 787 O O . GLU A 1 104 ? -15.548 15.497 12.817 1.00 91.31 104 GLU A O 1
ATOM 792 N N . PHE A 1 105 ? -14.714 15.324 14.895 1.00 84.94 105 PHE A N 1
ATOM 793 C CA . PHE A 1 105 ? -13.368 14.941 14.465 1.00 84.94 105 PHE A CA 1
ATOM 794 C C . PHE A 1 105 ? -13.319 13.498 13.953 1.00 84.94 105 PHE A C 1
ATOM 796 O O . PHE A 1 105 ? -12.647 13.220 12.958 1.00 84.94 105 PHE A O 1
ATOM 803 N N . GLY A 1 106 ? -14.070 12.585 14.577 1.00 86.00 106 GLY A N 1
ATOM 804 C CA . GLY A 1 106 ? -14.177 11.197 14.133 1.00 86.00 106 GLY A CA 1
ATOM 805 C C . GLY A 1 106 ? -14.737 11.073 12.715 1.00 86.00 106 GLY A C 1
ATOM 806 O O . GLY A 1 106 ? -14.165 10.351 11.898 1.00 86.00 106 GLY A O 1
ATOM 807 N N . GLY A 1 107 ? -15.804 11.815 12.400 1.00 88.50 107 GLY A N 1
ATOM 808 C CA . GLY A 1 107 ? -16.421 11.823 11.072 1.00 88.50 107 GLY A CA 1
ATOM 809 C C . GLY A 1 107 ? -15.489 12.364 9.985 1.00 88.50 107 GLY A C 1
ATOM 810 O O . GLY A 1 107 ? -15.311 11.717 8.952 1.00 88.50 107 GLY A O 1
ATOM 811 N N . ALA A 1 108 ? -14.835 13.504 10.233 1.00 90.56 108 ALA A N 1
ATOM 812 C CA . ALA A 1 108 ? -13.911 14.110 9.272 1.00 90.56 108 ALA A CA 1
ATOM 813 C C . ALA A 1 108 ? -12.708 13.197 8.962 1.00 90.56 108 ALA A C 1
ATOM 815 O O . ALA A 1 108 ? -12.400 12.943 7.794 1.00 90.56 108 ALA A O 1
ATOM 816 N N . VAL A 1 109 ? -12.066 12.643 9.998 1.00 90.62 109 VAL A N 1
ATOM 817 C CA . VAL A 1 109 ? -10.932 11.714 9.837 1.00 90.62 109 VAL A CA 1
ATOM 818 C C . VAL A 1 109 ? -11.382 10.399 9.191 1.00 90.62 109 VAL A C 1
ATOM 820 O O . VAL A 1 109 ? -10.672 9.857 8.344 1.00 90.62 109 VAL A O 1
ATOM 823 N N . GLY A 1 110 ? -12.574 9.902 9.533 1.00 90.75 110 GLY A N 1
ATOM 824 C CA . GLY A 1 110 ? -13.151 8.696 8.938 1.00 90.75 110 GLY A CA 1
ATOM 825 C C . GLY A 1 110 ? -13.396 8.828 7.434 1.00 90.75 110 GLY A C 1
ATOM 826 O O . GLY A 1 110 ? -13.007 7.942 6.672 1.00 90.75 110 GLY A O 1
ATOM 827 N N . MET A 1 111 ? -13.965 9.952 6.988 1.00 92.25 111 MET A N 1
ATOM 828 C CA . MET A 1 111 ? -14.179 10.229 5.561 1.00 92.25 111 MET A CA 1
ATOM 829 C C . MET A 1 111 ? -12.854 10.358 4.798 1.00 92.25 111 MET A C 1
ATOM 831 O O . MET A 1 111 ? -12.710 9.816 3.696 1.00 92.25 111 MET A O 1
ATOM 835 N N . LEU A 1 112 ? -11.854 11.011 5.397 1.00 92.88 112 LEU A N 1
ATOM 836 C CA . LEU A 1 112 ? -10.515 11.097 4.815 1.00 92.88 112 LEU A CA 1
ATOM 837 C C . LEU A 1 112 ? -9.862 9.710 4.687 1.00 92.88 112 LEU A C 1
ATOM 839 O O . LEU A 1 112 ? -9.307 9.379 3.641 1.00 92.88 112 LEU A O 1
ATOM 843 N N . PHE A 1 113 ? -9.970 8.865 5.714 1.00 90.62 113 PHE A N 1
ATOM 844 C CA . PHE A 1 113 ? -9.414 7.511 5.682 1.00 90.62 113 PHE A CA 1
ATOM 845 C C . PHE A 1 113 ? -10.128 6.607 4.662 1.00 90.62 113 PHE A C 1
ATOM 847 O O . PHE A 1 113 ? -9.480 5.823 3.964 1.00 90.62 113 PHE A O 1
ATOM 854 N N . TYR A 1 114 ? -11.449 6.744 4.515 1.00 94.00 114 TYR A N 1
ATOM 855 C CA . TYR A 1 114 ? -12.224 6.010 3.512 1.00 94.00 114 TYR A CA 1
ATOM 856 C C . TYR A 1 114 ? -11.810 6.372 2.078 1.00 94.00 114 TYR A C 1
ATOM 858 O O . TYR A 1 114 ? -11.515 5.495 1.264 1.00 94.00 114 TYR A O 1
ATOM 866 N N . THR A 1 115 ? -11.728 7.668 1.767 1.00 95.88 115 THR A N 1
ATOM 867 C CA . THR A 1 115 ? -11.291 8.124 0.436 1.00 95.88 115 THR A CA 1
ATOM 868 C C . THR A 1 115 ? -9.836 7.740 0.159 1.00 95.88 115 THR A C 1
ATOM 870 O O . THR A 1 115 ? -9.541 7.214 -0.913 1.00 95.88 115 THR A O 1
ATOM 873 N N . GLY A 1 116 ? -8.939 7.894 1.138 1.00 95.25 116 GLY A N 1
ATOM 874 C CA . GLY A 1 116 ? -7.532 7.509 1.012 1.00 95.25 116 GLY A CA 1
ATOM 875 C C . GLY A 1 116 ? -7.333 6.014 0.747 1.00 95.25 116 GLY A C 1
ATOM 876 O O . GLY A 1 116 ? -6.600 5.644 -0.167 1.00 95.25 116 GLY A O 1
ATOM 877 N N . THR A 1 117 ? -8.025 5.142 1.486 1.00 94.19 117 THR A N 1
ATOM 878 C CA . THR A 1 117 ? -7.962 3.684 1.256 1.00 94.19 117 THR A CA 1
ATOM 879 C C . THR A 1 117 ? -8.579 3.274 -0.083 1.00 94.19 117 THR A C 1
ATOM 881 O O . THR A 1 117 ? -8.062 2.370 -0.736 1.00 94.19 117 THR A O 1
ATOM 884 N N . THR A 1 118 ? -9.614 3.979 -0.547 1.00 95.12 118 THR A N 1
ATOM 885 C CA . THR A 1 118 ? -10.210 3.766 -1.878 1.00 95.12 118 THR A CA 1
ATOM 886 C C . THR A 1 118 ? -9.233 4.124 -3.004 1.00 95.12 118 THR A C 1
ATOM 888 O O . THR A 1 118 ? -9.082 3.364 -3.960 1.00 95.12 118 THR A O 1
ATOM 891 N N . LEU A 1 119 ? -8.522 5.250 -2.878 1.00 95.50 119 LEU A N 1
ATOM 892 C CA . LEU A 1 119 ? -7.484 5.654 -3.835 1.00 95.50 119 LEU A CA 1
ATOM 893 C C . LEU A 1 119 ? -6.255 4.732 -3.784 1.00 95.50 119 LEU A C 1
ATOM 895 O O . LEU A 1 119 ? -5.655 4.438 -4.814 1.00 95.50 119 LEU A O 1
ATOM 899 N N . ALA A 1 120 ? -5.891 4.224 -2.605 1.00 94.31 120 ALA A N 1
ATOM 900 C CA . ALA A 1 120 ? -4.839 3.216 -2.490 1.00 94.31 120 ALA A CA 1
ATOM 901 C C . ALA A 1 120 ? -5.241 1.904 -3.188 1.00 94.31 120 ALA A C 1
ATOM 903 O O . ALA A 1 120 ? -4.438 1.314 -3.908 1.00 94.31 120 ALA A O 1
ATOM 904 N N . ALA A 1 121 ? -6.498 1.472 -3.039 1.00 93.94 121 ALA A N 1
ATOM 905 C CA . ALA A 1 121 ? -7.005 0.279 -3.711 1.00 93.94 121 ALA A CA 1
ATOM 906 C C . ALA A 1 121 ? -6.965 0.412 -5.244 1.00 93.94 121 ALA A C 1
ATOM 908 O O . ALA A 1 121 ? -6.559 -0.532 -5.924 1.00 93.94 121 ALA A O 1
ATOM 909 N N . SER A 1 122 ? -7.319 1.578 -5.800 1.00 93.25 122 SER A N 1
ATOM 910 C CA . SER A 1 122 ? -7.212 1.804 -7.248 1.00 93.25 122 SER A CA 1
ATOM 911 C C . SER A 1 122 ? -5.757 1.776 -7.728 1.00 93.25 122 SER A C 1
ATOM 913 O O . SER A 1 122 ? -5.472 1.143 -8.746 1.00 93.25 122 SER A O 1
ATOM 915 N N . MET A 1 123 ? -4.827 2.363 -6.965 1.00 94.44 123 MET A N 1
ATOM 916 C CA . MET A 1 123 ? -3.389 2.288 -7.247 1.00 94.44 123 MET A CA 1
ATOM 917 C C . MET A 1 123 ? -2.893 0.835 -7.281 1.00 94.44 123 MET A C 1
ATOM 919 O O . MET A 1 123 ? -2.168 0.456 -8.201 1.00 94.44 123 MET A O 1
ATOM 923 N N . TYR A 1 124 ? -3.301 0.002 -6.319 1.00 94.38 124 TYR A N 1
ATOM 924 C CA . TYR A 1 124 ? -2.890 -1.405 -6.274 1.00 94.38 124 TYR A CA 1
ATOM 925 C C . TYR A 1 124 ? -3.413 -2.211 -7.468 1.00 94.38 124 TYR A C 1
ATOM 927 O O . TYR A 1 124 ? -2.690 -3.060 -7.993 1.00 94.38 124 TYR A O 1
ATOM 935 N N . ILE A 1 125 ? -4.632 -1.930 -7.940 1.00 93.81 125 ILE A N 1
ATOM 936 C CA . ILE A 1 125 ? -5.193 -2.585 -9.131 1.00 93.81 125 ILE A CA 1
ATOM 937 C C . ILE A 1 125 ? -4.412 -2.185 -10.385 1.00 93.81 125 ILE A C 1
ATOM 939 O O . ILE A 1 125 ? -4.019 -3.060 -11.154 1.00 93.81 125 ILE A O 1
ATOM 943 N N . VAL A 1 126 ? -4.143 -0.890 -10.575 1.00 91.88 126 VAL A N 1
ATOM 944 C CA . VAL A 1 126 ? -3.385 -0.404 -11.740 1.00 91.88 126 VAL A CA 1
ATOM 945 C C . VAL A 1 126 ? -1.967 -0.978 -11.751 1.00 91.88 126 VAL A C 1
ATOM 947 O O . VAL A 1 126 ? -1.545 -1.503 -12.778 1.00 91.88 126 VAL A O 1
ATOM 950 N N . GLY A 1 127 ? -1.271 -0.978 -10.609 1.00 90.94 127 GLY A N 1
ATOM 951 C CA . GLY A 1 127 ? 0.059 -1.589 -10.503 1.00 90.94 127 GLY A CA 1
ATOM 952 C C . GLY A 1 127 ? 0.045 -3.101 -10.758 1.00 90.94 127 GLY A C 1
ATOM 953 O O . GLY A 1 127 ? 0.959 -3.638 -11.378 1.00 90.94 127 GLY A O 1
ATOM 954 N N . SER A 1 128 ? -1.021 -3.801 -10.357 1.00 88.50 128 SER A N 1
ATOM 955 C CA . SER A 1 128 ? -1.179 -5.231 -10.666 1.00 88.50 128 SER A CA 1
ATOM 956 C C . SER A 1 128 ? -1.334 -5.471 -12.171 1.00 88.50 128 SER A C 1
ATOM 958 O O . SER A 1 128 ? -0.716 -6.383 -12.716 1.00 88.50 128 SER A O 1
ATOM 960 N N . VAL A 1 129 ? -2.127 -4.641 -12.855 1.00 90.38 129 VAL A N 1
ATOM 961 C CA . VAL A 1 129 ? -2.306 -4.707 -14.315 1.00 90.38 129 VAL A CA 1
ATOM 962 C C . VAL A 1 129 ? -0.995 -4.408 -15.040 1.00 90.38 129 VAL A C 1
ATOM 964 O O . VAL A 1 129 ? -0.638 -5.142 -15.958 1.00 90.38 129 VAL A O 1
ATOM 967 N N . GLU A 1 130 ? -0.253 -3.391 -14.603 1.00 87.12 130 GLU A N 1
ATOM 968 C CA . GLU A 1 130 ? 1.056 -3.046 -15.166 1.00 87.12 130 GLU A CA 1
ATOM 969 C C . GLU A 1 130 ? 2.024 -4.230 -15.110 1.00 87.12 130 GLU A C 1
ATOM 971 O O . GLU A 1 130 ? 2.645 -4.571 -16.120 1.00 87.12 130 GLU A O 1
ATOM 976 N N . ILE A 1 131 ? 2.111 -4.897 -13.953 1.00 87.12 131 ILE A N 1
ATOM 977 C CA . ILE A 1 131 ? 3.020 -6.031 -13.775 1.00 87.12 131 ILE A CA 1
ATOM 978 C C . ILE A 1 131 ? 2.616 -7.201 -14.682 1.00 87.12 131 ILE A C 1
ATOM 980 O O . ILE A 1 131 ? 3.470 -7.809 -15.331 1.00 87.12 131 ILE A O 1
ATOM 984 N N . VAL A 1 132 ? 1.318 -7.505 -14.763 1.00 85.69 132 VAL A N 1
ATOM 985 C CA . VAL A 1 132 ? 0.806 -8.617 -15.578 1.00 85.69 132 VAL A CA 1
ATOM 986 C C . VAL A 1 132 ? 1.045 -8.377 -17.069 1.00 85.69 132 VAL A C 1
ATOM 988 O O . VAL A 1 132 ? 1.553 -9.271 -17.749 1.00 85.69 132 VAL A O 1
ATOM 991 N N . LEU A 1 133 ? 0.722 -7.185 -17.577 1.00 83.50 133 LEU A N 1
ATOM 992 C CA . LEU A 1 133 ? 0.879 -6.858 -18.997 1.00 83.50 133 LEU A CA 1
ATOM 993 C C . LEU A 1 133 ? 2.354 -6.722 -19.396 1.00 83.50 133 LEU A C 1
ATOM 995 O O . LEU A 1 133 ? 2.725 -7.155 -20.481 1.00 83.50 133 LEU A O 1
ATOM 999 N N . THR A 1 134 ? 3.198 -6.152 -18.534 1.00 81.31 134 THR A N 1
ATOM 1000 C CA . THR A 1 134 ? 4.596 -5.854 -18.891 1.00 81.31 134 THR A CA 1
ATOM 1001 C C . THR A 1 134 ? 5.518 -7.055 -18.694 1.00 81.31 134 THR A C 1
ATOM 1003 O O . THR A 1 134 ? 6.378 -7.308 -19.533 1.00 81.31 134 THR A O 1
ATOM 1006 N N . TYR A 1 135 ? 5.347 -7.815 -17.606 1.00 80.75 135 TYR A N 1
ATOM 1007 C CA . TYR A 1 135 ? 6.314 -8.848 -17.211 1.00 80.75 135 TYR A CA 1
ATOM 1008 C C . TYR A 1 135 ? 5.805 -10.281 -17.369 1.00 80.75 135 TYR A C 1
ATOM 1010 O O . TYR A 1 135 ? 6.615 -11.183 -17.569 1.00 80.75 135 TYR A O 1
ATOM 1018 N N . MET A 1 136 ? 4.494 -10.523 -17.265 1.00 77.88 136 MET A N 1
ATOM 1019 C CA . MET A 1 136 ? 3.955 -11.888 -17.251 1.00 77.88 136 MET A CA 1
ATOM 1020 C C . MET A 1 136 ? 3.419 -12.327 -18.617 1.00 77.88 136 MET A C 1
ATOM 1022 O O . MET A 1 136 ? 3.724 -13.430 -19.067 1.00 77.88 136 MET A O 1
ATOM 1026 N N . ALA A 1 137 ? 2.633 -11.480 -19.285 1.00 78.06 137 ALA A N 1
ATOM 1027 C CA . ALA A 1 137 ? 1.999 -11.813 -20.557 1.00 78.06 137 ALA A CA 1
ATOM 1028 C C . ALA A 1 137 ? 1.897 -10.589 -21.492 1.00 78.06 137 ALA A C 1
ATOM 1030 O O . ALA A 1 137 ? 0.798 -10.078 -21.719 1.00 78.06 137 ALA A O 1
ATOM 1031 N N . PRO A 1 138 ? 3.012 -10.147 -22.106 1.00 75.19 138 PRO A N 1
ATOM 1032 C CA . PRO A 1 138 ? 2.997 -9.044 -23.075 1.00 75.19 138 PRO A CA 1
ATOM 1033 C C . PRO A 1 138 ? 2.187 -9.363 -24.343 1.00 75.19 138 PRO A C 1
ATOM 1035 O O . PRO A 1 138 ? 1.737 -8.462 -25.047 1.00 75.19 138 PRO A O 1
ATOM 1038 N N . SER A 1 139 ? 1.944 -10.648 -24.619 1.00 72.38 139 SER A N 1
ATOM 1039 C CA . SER A 1 139 ? 1.116 -11.127 -25.730 1.00 72.38 139 SER A CA 1
ATOM 1040 C C . SER A 1 139 ? -0.390 -10.946 -25.519 1.00 72.38 139 SER A C 1
ATOM 1042 O O . SER A 1 139 ? -1.144 -11.085 -26.478 1.00 72.38 139 SER A O 1
ATOM 1044 N N . LEU A 1 140 ? -0.845 -10.622 -24.302 1.00 68.62 140 LEU A N 1
ATOM 1045 C CA . LEU A 1 140 ? -2.263 -10.400 -23.999 1.00 68.62 140 LEU A CA 1
ATOM 1046 C C . LEU A 1 140 ? -2.770 -9.016 -24.440 1.00 68.62 140 LEU A C 1
ATOM 1048 O O . LEU A 1 140 ? -3.882 -8.649 -24.089 1.00 68.62 140 LEU A O 1
ATOM 1052 N N . SER A 1 141 ? -2.009 -8.235 -25.212 1.00 69.75 141 SER A N 1
ATOM 1053 C CA . SER A 1 141 ? -2.501 -6.947 -25.709 1.00 69.75 141 SER A CA 1
ATOM 1054 C C . SER A 1 141 ? -3.714 -7.088 -26.628 1.00 69.75 141 SER A C 1
ATOM 1056 O O . SER A 1 141 ? -3.618 -7.695 -27.695 1.00 69.75 141 SER A O 1
ATOM 1058 N N . ILE A 1 142 ? -4.834 -6.456 -26.268 1.00 68.31 142 ILE A N 1
ATOM 1059 C CA . ILE A 1 142 ? -6.036 -6.403 -27.115 1.00 68.31 142 ILE A CA 1
ATOM 1060 C C . ILE A 1 142 ? -5.917 -5.301 -28.177 1.00 68.31 142 ILE A C 1
ATOM 1062 O O . ILE A 1 142 ? -6.363 -5.490 -29.306 1.00 68.31 142 ILE A O 1
ATOM 1066 N N . PHE A 1 143 ? -5.308 -4.157 -27.842 1.00 66.31 143 PHE A N 1
ATOM 1067 C CA . PHE A 1 143 ? -5.271 -2.979 -28.726 1.00 66.31 143 PHE A CA 1
ATOM 1068 C C . PHE A 1 143 ? -3.962 -2.802 -29.522 1.00 66.31 143 PHE A C 1
ATOM 1070 O O . PHE A 1 143 ? -3.728 -1.733 -30.080 1.00 66.31 143 PHE A O 1
ATOM 1077 N N . GLY A 1 144 ? -3.127 -3.840 -29.637 1.00 65.62 144 GLY A N 1
ATOM 1078 C CA . GLY A 1 144 ? -1.861 -3.793 -30.385 1.00 65.62 144 GLY A CA 1
ATOM 1079 C C . GLY A 1 144 ? -0.644 -3.474 -29.512 1.00 65.62 144 GLY A C 1
ATOM 1080 O O . GLY A 1 144 ? -0.717 -3.482 -28.291 1.00 65.62 144 GLY A O 1
ATOM 1081 N N . ASP A 1 145 ? 0.515 -3.251 -30.121 1.00 65.50 145 ASP A N 1
ATOM 1082 C CA . ASP A 1 145 ? 1.786 -3.144 -29.393 1.00 65.50 145 ASP A CA 1
ATOM 1083 C C . ASP A 1 145 ? 1.827 -1.918 -28.452 1.00 65.50 145 ASP A C 1
ATOM 1085 O O . ASP A 1 145 ? 1.795 -0.772 -28.905 1.00 65.50 145 ASP A O 1
ATOM 1089 N N . PHE A 1 146 ? 1.902 -2.159 -27.137 1.00 65.69 146 PHE A N 1
ATOM 1090 C CA . PHE A 1 146 ? 1.897 -1.128 -26.088 1.00 65.69 146 PHE A CA 1
ATOM 1091 C C . PHE A 1 146 ? 3.074 -0.151 -26.182 1.00 65.69 146 PHE A C 1
ATOM 1093 O O . PHE A 1 146 ? 3.011 0.943 -25.625 1.00 65.69 146 PHE A O 1
ATOM 1100 N N . THR A 1 147 ? 4.148 -0.545 -26.868 1.00 64.56 147 THR A N 1
ATOM 1101 C CA . THR A 1 147 ? 5.382 0.239 -26.994 1.00 64.56 147 THR A CA 1
ATOM 1102 C C . THR A 1 147 ? 5.291 1.317 -28.076 1.00 64.56 147 THR A C 1
ATOM 1104 O O . THR A 1 147 ? 6.128 2.217 -28.112 1.00 64.56 147 THR A O 1
ATOM 1107 N N . LYS A 1 148 ? 4.287 1.255 -28.961 1.00 66.00 148 LYS A N 1
ATOM 1108 C CA . LYS A 1 148 ? 4.211 2.146 -30.129 1.00 66.00 148 LYS A CA 1
ATOM 1109 C C . LYS A 1 148 ? 3.474 3.453 -29.854 1.00 66.00 148 LYS A C 1
ATOM 1111 O O . LYS A 1 148 ? 3.896 4.476 -30.375 1.00 66.00 148 LYS A O 1
ATOM 1116 N N . ASP A 1 149 ? 2.446 3.435 -29.000 1.00 74.06 149 ASP A N 1
ATOM 1117 C CA . ASP A 1 149 ? 1.613 4.610 -28.721 1.00 74.06 149 ASP A CA 1
ATOM 1118 C C . ASP A 1 149 ? 1.097 4.650 -27.273 1.00 74.06 149 ASP A C 1
ATOM 1120 O O . ASP A 1 149 ? 0.453 3.714 -26.788 1.00 74.06 149 ASP A O 1
ATOM 1124 N N . ALA A 1 150 ? 1.261 5.798 -26.605 1.00 77.44 150 ALA A N 1
ATOM 1125 C CA . ALA A 1 150 ? 0.764 6.014 -25.241 1.00 77.44 150 ALA A CA 1
ATOM 1126 C C . ALA A 1 150 ? -0.768 5.869 -25.140 1.00 77.44 150 ALA A C 1
ATOM 1128 O O . ALA A 1 150 ? -1.291 5.324 -24.169 1.00 77.44 150 ALA A O 1
ATOM 1129 N N . ASN A 1 151 ? -1.500 6.292 -26.176 1.00 80.12 151 ASN A N 1
ATOM 1130 C CA . ASN A 1 151 ? -2.962 6.190 -26.223 1.00 80.12 151 ASN A CA 1
ATOM 1131 C C . ASN A 1 151 ? -3.449 4.729 -26.205 1.00 80.12 151 ASN A C 1
ATOM 1133 O O . ASN A 1 151 ? -4.444 4.411 -25.551 1.00 80.12 151 ASN A O 1
ATOM 1137 N N . ILE A 1 152 ? -2.723 3.830 -26.877 1.00 78.69 152 ILE A N 1
ATOM 1138 C CA . ILE A 1 152 ? -3.024 2.392 -26.908 1.00 78.69 152 ILE A CA 1
ATOM 1139 C C . ILE A 1 152 ? -2.746 1.771 -25.536 1.00 78.69 152 ILE A C 1
ATOM 1141 O O . ILE A 1 152 ? -3.552 0.984 -25.028 1.00 78.69 152 ILE A O 1
ATOM 1145 N N . MET A 1 153 ? -1.651 2.175 -24.890 1.00 78.62 153 MET A N 1
ATOM 1146 C CA . MET A 1 153 ? -1.318 1.732 -23.538 1.00 78.62 153 MET A CA 1
ATOM 1147 C C . MET A 1 153 ? -2.412 2.105 -22.526 1.00 78.62 153 MET A C 1
ATOM 1149 O O . MET A 1 153 ? -2.908 1.230 -21.813 1.00 78.62 153 MET A O 1
ATOM 1153 N N . TYR A 1 154 ? -2.875 3.360 -22.512 1.00 84.00 154 TYR A N 1
ATOM 1154 C CA . TYR A 1 154 ? -3.928 3.793 -21.583 1.00 84.00 154 TYR A CA 1
ATOM 1155 C C . TYR A 1 154 ? -5.256 3.061 -21.790 1.00 84.00 154 TYR A C 1
ATOM 1157 O O . TYR A 1 154 ? -5.931 2.726 -20.813 1.00 84.00 154 TYR A O 1
ATOM 1165 N N . ASN A 1 155 ? -5.637 2.794 -23.041 1.00 86.00 155 ASN A N 1
ATOM 1166 C CA . ASN A 1 155 ? -6.878 2.079 -23.339 1.00 86.00 155 ASN A CA 1
ATOM 1167 C C . ASN A 1 155 ? -6.845 0.646 -22.809 1.00 86.00 155 ASN A C 1
ATOM 1169 O O . ASN A 1 155 ? -7.802 0.204 -22.170 1.00 86.00 155 ASN A O 1
ATOM 1173 N N . ASN A 1 156 ? -5.723 -0.051 -22.978 1.00 85.31 156 ASN A N 1
ATOM 1174 C CA . ASN A 1 156 ? -5.565 -1.376 -22.395 1.00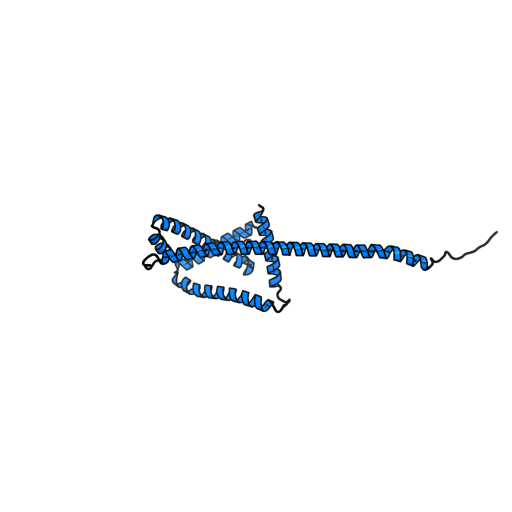 85.31 156 ASN A CA 1
ATOM 1175 C C . ASN A 1 156 ? -5.597 -1.338 -20.855 1.00 85.31 156 ASN A C 1
ATOM 1177 O O . ASN A 1 156 ? -6.300 -2.140 -20.243 1.00 85.31 156 ASN A O 1
ATOM 1181 N N . PHE A 1 157 ? -4.909 -0.384 -20.216 1.00 87.81 157 PHE A N 1
ATOM 1182 C CA . PHE A 1 157 ? -4.908 -0.256 -18.750 1.00 87.81 157 PHE A CA 1
ATOM 1183 C C . PHE A 1 157 ? -6.315 -0.010 -18.190 1.00 87.81 157 PHE A C 1
ATOM 1185 O O . PHE A 1 157 ? -6.670 -0.552 -17.143 1.00 87.81 157 PHE A O 1
ATOM 1192 N N . ARG A 1 158 ? -7.151 0.756 -18.903 1.00 90.31 158 ARG A N 1
ATOM 1193 C CA . ARG A 1 158 ? -8.557 0.979 -18.530 1.00 90.31 158 ARG A CA 1
ATOM 1194 C C . ARG A 1 158 ? -9.388 -0.303 -18.629 1.00 90.31 158 ARG A C 1
ATOM 1196 O O . ARG A 1 158 ? -10.143 -0.606 -17.704 1.00 90.31 158 ARG A O 1
ATOM 1203 N N . VAL A 1 159 ? -9.253 -1.067 -19.715 1.00 90.62 159 VAL A N 1
ATOM 1204 C CA . VAL A 1 159 ? -10.033 -2.303 -19.921 1.00 90.62 159 VAL A CA 1
ATOM 1205 C C . VAL A 1 159 ? -9.627 -3.388 -18.923 1.00 90.62 159 VAL A C 1
ATOM 1207 O O . VAL A 1 159 ? -10.484 -3.935 -18.231 1.00 90.62 159 VAL A O 1
ATOM 1210 N N . TYR A 1 160 ? -8.329 -3.648 -18.763 1.00 90.75 160 TYR A N 1
ATOM 1211 C CA . TYR A 1 160 ? -7.856 -4.628 -17.784 1.00 90.75 160 TYR A CA 1
ATOM 1212 C C . TYR A 1 160 ? -8.101 -4.175 -16.342 1.00 90.75 160 TYR A C 1
ATOM 1214 O O . TYR A 1 160 ? -8.533 -4.978 -15.517 1.00 90.75 160 TYR A O 1
ATOM 1222 N N . GLY A 1 161 ? -7.913 -2.887 -16.040 1.00 91.69 161 GLY A N 1
ATOM 1223 C CA . GLY A 1 161 ? -8.188 -2.327 -14.716 1.00 91.69 161 GLY A CA 1
ATOM 1224 C C . GLY A 1 161 ? -9.654 -2.463 -14.306 1.00 91.69 161 GLY A C 1
ATOM 1225 O O . GLY A 1 161 ? -9.937 -2.896 -13.190 1.00 91.69 161 GLY A O 1
ATOM 1226 N N . THR A 1 162 ? -10.596 -2.166 -15.208 1.00 92.94 162 THR A N 1
ATOM 1227 C CA . THR A 1 162 ? -12.037 -2.334 -14.933 1.00 92.94 162 THR A CA 1
ATOM 1228 C C . THR A 1 162 ? -12.438 -3.804 -14.811 1.00 92.94 162 THR A C 1
ATOM 1230 O O . THR A 1 162 ? -13.218 -4.144 -13.920 1.00 92.94 162 THR A O 1
ATOM 1233 N N . GLY A 1 163 ? -11.858 -4.691 -15.627 1.00 93.56 163 GLY A N 1
ATOM 1234 C CA . GLY A 1 163 ? -12.053 -6.137 -15.507 1.00 93.56 163 GLY A CA 1
ATOM 1235 C C . GLY A 1 163 ? -11.595 -6.687 -14.151 1.00 93.56 163 GLY A C 1
ATOM 1236 O O . GLY A 1 163 ? -12.369 -7.346 -13.455 1.00 93.56 163 GLY A O 1
ATOM 1237 N N . VAL A 1 164 ? -10.366 -6.365 -13.730 1.00 93.06 164 VAL A N 1
ATOM 1238 C CA . VAL A 1 164 ? -9.820 -6.786 -12.425 1.00 93.06 164 VAL A CA 1
ATOM 1239 C C . VAL A 1 164 ? -10.625 -6.190 -11.268 1.00 93.06 164 VAL A C 1
ATOM 1241 O O . VAL A 1 164 ? -10.906 -6.897 -10.299 1.00 93.06 164 VAL A O 1
ATOM 1244 N N . LEU A 1 165 ? -11.060 -4.930 -11.375 1.00 94.06 165 LEU A N 1
ATOM 1245 C CA . LEU A 1 165 ? -11.907 -4.288 -10.367 1.00 94.06 165 LEU A CA 1
ATOM 1246 C C . LEU A 1 165 ? -13.250 -5.016 -10.197 1.00 94.06 165 LEU A C 1
ATOM 1248 O O . LEU A 1 165 ? -13.661 -5.267 -9.066 1.00 94.06 165 LEU A O 1
ATOM 1252 N N . MET A 1 166 ? -13.912 -5.398 -11.294 1.00 94.06 166 MET A N 1
ATOM 1253 C CA . MET A 1 166 ? -15.175 -6.150 -11.249 1.00 94.06 166 MET A CA 1
ATOM 1254 C C . MET A 1 166 ? -15.001 -7.531 -10.607 1.00 94.06 166 MET A C 1
ATOM 1256 O O . MET A 1 166 ? -15.826 -7.950 -9.788 1.00 94.06 166 MET A O 1
ATOM 1260 N N . VAL A 1 167 ? -13.906 -8.228 -10.922 1.00 93.56 167 VAL A N 1
ATOM 1261 C CA . VAL A 1 167 ? -13.582 -9.526 -10.310 1.00 93.56 167 VAL A CA 1
ATOM 1262 C C . VAL A 1 167 ? -13.323 -9.370 -8.810 1.00 93.56 167 VAL A C 1
ATOM 1264 O O . VAL A 1 167 ? -13.925 -10.087 -8.011 1.00 93.56 167 VAL A O 1
ATOM 1267 N N . MET A 1 168 ? -12.496 -8.401 -8.406 1.00 91.50 168 MET A N 1
ATOM 1268 C CA . MET A 1 168 ? -12.207 -8.135 -6.991 1.00 91.50 168 MET A CA 1
ATOM 1269 C C . MET A 1 168 ? -13.456 -7.708 -6.220 1.00 91.50 168 MET A C 1
ATOM 1271 O O . MET A 1 168 ? -13.687 -8.200 -5.116 1.00 91.50 168 MET A O 1
ATOM 1275 N N . GLY A 1 169 ? -14.308 -6.873 -6.819 1.00 92.00 169 GLY A N 1
ATOM 1276 C CA . GLY A 1 169 ? -15.608 -6.517 -6.256 1.00 92.00 169 GLY A CA 1
ATOM 1277 C C . GLY A 1 169 ? -16.467 -7.755 -6.003 1.00 92.00 169 GLY A C 1
ATOM 1278 O O . GLY A 1 169 ? -16.962 -7.945 -4.894 1.00 92.00 169 GLY A O 1
ATOM 1279 N N . THR A 1 170 ? -16.568 -8.651 -6.988 1.00 91.81 170 THR A N 1
ATOM 1280 C CA . THR A 1 170 ? -17.334 -9.903 -6.862 1.00 91.81 170 THR A CA 1
ATOM 1281 C C . THR A 1 170 ? -16.783 -10.798 -5.748 1.00 91.81 170 THR A C 1
ATOM 1283 O O . THR A 1 170 ? -17.554 -11.334 -4.955 1.00 91.81 170 THR A O 1
ATOM 1286 N N . ILE A 1 171 ? -15.457 -10.918 -5.619 1.00 91.69 171 ILE A N 1
ATOM 1287 C CA . ILE A 1 171 ? -14.814 -11.696 -4.544 1.00 91.69 171 ILE A CA 1
ATOM 1288 C C . ILE A 1 171 ? -15.160 -11.123 -3.163 1.00 91.69 171 ILE A C 1
ATOM 1290 O O . ILE A 1 171 ? -15.475 -11.878 -2.240 1.00 91.69 171 ILE A O 1
ATOM 1294 N N . VAL A 1 172 ? -15.139 -9.796 -3.014 1.00 91.19 172 VAL A N 1
ATOM 1295 C CA . VAL A 1 172 ? -15.516 -9.133 -1.757 1.00 91.19 172 VAL A CA 1
ATOM 1296 C C . VAL A 1 172 ? -16.998 -9.361 -1.441 1.00 91.19 172 VAL A C 1
ATOM 1298 O O . VAL A 1 172 ? -17.323 -9.649 -0.286 1.00 91.19 172 VAL A O 1
ATOM 1301 N N . PHE A 1 173 ? -17.878 -9.324 -2.451 1.00 89.31 173 PHE A N 1
ATOM 1302 C CA . PHE A 1 173 ? -19.307 -9.629 -2.292 1.00 89.31 173 PHE A CA 1
ATOM 1303 C C . PHE A 1 173 ? -19.575 -11.080 -1.864 1.00 89.31 173 PHE A C 1
ATOM 1305 O O . PHE A 1 173 ? -20.452 -11.309 -1.034 1.00 89.31 173 PHE A O 1
ATOM 1312 N N . LEU A 1 174 ? -18.818 -12.057 -2.380 1.00 89.31 174 LEU A N 1
ATOM 1313 C CA . LEU A 1 174 ? -18.965 -13.475 -2.011 1.00 89.31 174 LEU A CA 1
ATOM 1314 C C . LEU A 1 174 ? -18.575 -13.762 -0.552 1.00 89.31 174 LEU A C 1
ATOM 1316 O O . LEU A 1 174 ? -19.065 -14.722 0.045 1.00 89.31 174 LEU A O 1
ATOM 1320 N N . GLY A 1 175 ? -17.729 -12.922 0.046 1.00 87.81 175 GLY A N 1
ATOM 1321 C CA . GLY A 1 175 ? -17.536 -12.884 1.490 1.00 87.81 175 GLY A CA 1
ATOM 1322 C C . GLY A 1 175 ? -16.081 -12.752 1.9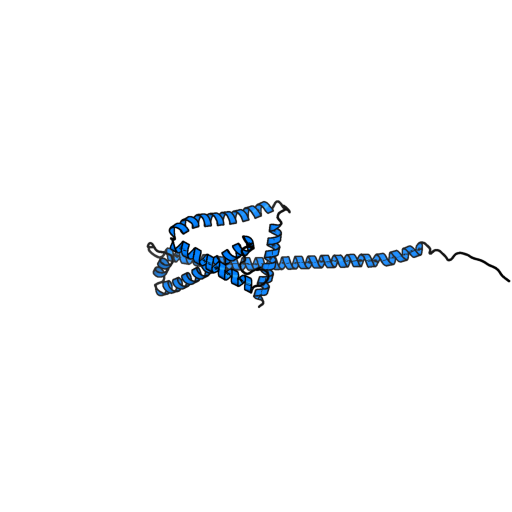33 1.00 87.81 175 GLY A C 1
ATOM 1323 O O . GLY A 1 175 ? -15.198 -13.535 1.580 1.00 87.81 175 GLY A O 1
ATOM 1324 N N . VAL A 1 176 ? -15.855 -11.820 2.859 1.00 86.38 176 VAL A N 1
ATOM 1325 C CA . VAL A 1 176 ? -14.535 -11.498 3.434 1.00 86.38 176 VAL A CA 1
ATOM 1326 C C . VAL A 1 176 ? -13.886 -12.644 4.223 1.00 86.38 176 VAL A C 1
ATOM 1328 O O . VAL A 1 176 ? -12.678 -12.636 4.451 1.00 86.38 176 VAL A O 1
ATOM 1331 N N . LYS A 1 177 ? -14.658 -13.669 4.613 1.00 87.88 177 LYS A N 1
ATOM 1332 C CA . LYS A 1 177 ? -14.133 -14.853 5.316 1.00 87.88 177 LYS A CA 1
ATOM 1333 C C . LYS A 1 177 ? -13.156 -15.650 4.451 1.00 87.88 177 LYS A C 1
ATOM 1335 O O . LYS A 1 177 ? -12.188 -16.193 4.979 1.00 87.88 177 LYS A O 1
ATOM 1340 N N . PHE A 1 178 ? -13.410 -15.720 3.143 1.00 86.88 178 PHE A N 1
ATOM 1341 C CA . PHE A 1 178 ? -12.503 -16.362 2.196 1.00 86.88 178 PHE A CA 1
ATOM 1342 C C . PHE A 1 178 ? -11.229 -15.529 2.055 1.00 86.88 178 PHE A C 1
ATOM 1344 O O . PHE A 1 178 ? -10.141 -16.042 2.288 1.00 86.88 178 PHE A O 1
ATOM 1351 N N . VAL A 1 179 ? -11.372 -14.222 1.816 1.00 88.94 179 VAL A N 1
ATOM 1352 C CA . VAL A 1 179 ? -10.253 -13.275 1.672 1.00 88.94 179 VAL A CA 1
ATOM 1353 C C . VAL A 1 179 ? -9.298 -13.329 2.869 1.00 88.94 179 VAL A C 1
ATOM 1355 O O . VAL A 1 179 ? -8.085 -13.401 2.682 1.00 88.94 179 VAL A O 1
ATOM 1358 N N . ASN A 1 180 ? -9.823 -13.403 4.096 1.00 88.56 180 ASN A N 1
ATOM 1359 C CA . ASN A 1 180 ? -8.995 -13.472 5.301 1.00 88.56 180 ASN A CA 1
ATOM 1360 C C . ASN A 1 180 ? -8.135 -14.751 5.389 1.00 88.56 180 ASN A C 1
ATOM 1362 O O . ASN A 1 180 ? -7.067 -14.727 5.993 1.00 88.56 180 ASN A O 1
ATOM 1366 N N . LYS A 1 181 ? -8.556 -15.863 4.766 1.00 87.88 181 LYS A N 1
ATOM 1367 C CA . LYS A 1 181 ? -7.718 -17.073 4.670 1.00 87.88 181 LYS A CA 1
ATOM 1368 C C . LYS A 1 181 ? -6.589 -16.920 3.650 1.00 87.88 181 LYS A C 1
ATOM 1370 O O . LYS A 1 181 ? -5.508 -17.445 3.880 1.00 87.88 181 LYS A O 1
ATOM 1375 N N . PHE A 1 182 ? -6.817 -16.213 2.543 1.00 88.81 182 PHE A N 1
ATOM 1376 C CA . PHE A 1 182 ? -5.774 -15.956 1.539 1.00 88.81 182 PHE A CA 1
ATOM 1377 C C . PHE A 1 182 ? -4.787 -14.877 1.984 1.00 88.81 182 PHE A C 1
ATOM 1379 O O . PHE A 1 182 ? -3.630 -14.903 1.568 1.00 88.81 182 PHE A O 1
ATOM 1386 N N . ALA A 1 183 ? -5.207 -13.967 2.865 1.00 89.88 183 ALA A N 1
ATOM 1387 C CA . ALA A 1 183 ? -4.352 -12.909 3.393 1.00 89.88 183 ALA A CA 1
ATOM 1388 C C . ALA A 1 183 ? -3.080 -13.453 4.069 1.00 89.88 183 ALA A C 1
ATOM 1390 O O . ALA A 1 183 ? -2.000 -12.892 3.889 1.00 89.88 183 ALA A O 1
ATOM 1391 N N . THR A 1 184 ? -3.170 -14.573 4.793 1.00 89.25 184 THR A N 1
ATOM 1392 C CA . THR A 1 184 ? -1.998 -15.190 5.438 1.00 89.25 184 THR A CA 1
ATOM 1393 C C . THR A 1 184 ? -1.016 -15.769 4.420 1.00 89.25 184 THR A C 1
ATOM 1395 O O . THR A 1 184 ? 0.194 -15.621 4.584 1.00 89.25 184 THR A O 1
ATOM 1398 N N . VAL A 1 185 ? -1.519 -16.363 3.334 1.00 93.38 185 VAL A N 1
ATOM 1399 C CA . VAL A 1 185 ? -0.691 -16.855 2.221 1.00 93.38 185 VAL A CA 1
ATOM 1400 C C . VAL A 1 185 ? 0.001 -15.691 1.505 1.00 93.38 185 VAL A C 1
ATOM 1402 O O . VAL A 1 185 ? 1.196 -15.768 1.220 1.00 93.38 185 VAL A O 1
ATOM 1405 N N . ALA A 1 186 ? -0.715 -14.589 1.266 1.00 90.31 186 ALA A N 1
ATOM 1406 C CA . ALA A 1 186 ? -0.141 -13.381 0.675 1.00 90.31 186 ALA A CA 1
ATOM 1407 C C . ALA A 1 186 ? 0.977 -12.789 1.552 1.00 90.31 186 ALA A C 1
ATOM 1409 O O . ALA A 1 186 ? 2.040 -12.437 1.041 1.00 90.31 186 ALA A O 1
ATOM 1410 N N . LEU A 1 187 ? 0.783 -12.752 2.875 1.00 91.94 187 LEU A N 1
ATOM 1411 C CA . LEU A 1 187 ? 1.809 -12.306 3.820 1.00 91.94 187 LEU A CA 1
ATOM 1412 C C . LEU A 1 187 ? 3.055 -13.204 3.772 1.00 91.94 187 LEU A C 1
ATOM 1414 O O . LEU A 1 187 ? 4.173 -12.692 3.725 1.00 91.94 187 LEU A O 1
ATOM 1418 N N . ALA A 1 188 ? 2.880 -14.527 3.719 1.00 93.56 188 ALA A N 1
ATOM 1419 C CA . ALA A 1 188 ? 3.999 -15.459 3.586 1.00 93.56 188 ALA A CA 1
ATOM 1420 C C . ALA A 1 188 ? 4.784 -15.241 2.278 1.00 93.56 188 ALA A C 1
ATOM 1422 O O . ALA A 1 188 ? 6.013 -15.231 2.297 1.00 93.56 188 ALA A O 1
ATOM 1423 N N . CYS A 1 189 ? 4.092 -14.997 1.161 1.00 92.62 189 CYS A N 1
ATOM 1424 C CA . CYS A 1 189 ? 4.714 -14.690 -0.131 1.00 92.62 189 CYS A CA 1
ATOM 1425 C C . CYS A 1 189 ? 5.605 -13.437 -0.069 1.00 92.62 189 CYS A C 1
ATOM 1427 O O . CYS A 1 189 ? 6.744 -13.462 -0.536 1.00 92.62 189 CYS A O 1
ATOM 1429 N N . VAL A 1 190 ? 5.127 -12.362 0.567 1.00 93.12 190 VAL A N 1
ATOM 1430 C CA . VAL A 1 190 ? 5.902 -11.118 0.724 1.00 93.12 190 VAL A CA 1
ATOM 1431 C C . VAL A 1 190 ? 7.125 -11.323 1.620 1.00 93.12 190 VAL A C 1
ATOM 1433 O O . VAL A 1 190 ? 8.204 -10.819 1.321 1.00 93.12 190 VAL A O 1
ATOM 1436 N N . LEU A 1 191 ? 7.004 -12.090 2.704 1.00 93.50 191 LEU A N 1
ATOM 1437 C CA . LEU A 1 191 ? 8.163 -12.397 3.546 1.00 93.50 191 LEU A CA 1
ATOM 1438 C C . LEU A 1 191 ? 9.212 -13.220 2.786 1.00 93.50 191 LEU A C 1
ATOM 1440 O O . LEU A 1 191 ? 10.404 -12.926 2.878 1.00 93.50 191 LEU A O 1
ATOM 1444 N N . LEU A 1 192 ? 8.780 -14.205 1.995 1.00 92.25 192 LEU A N 1
ATOM 1445 C CA . LEU A 1 192 ? 9.679 -14.998 1.156 1.00 92.25 192 LEU A CA 1
ATOM 1446 C C . LEU A 1 192 ? 10.366 -14.151 0.079 1.00 92.25 192 LEU A C 1
ATOM 1448 O O . LEU A 1 192 ? 11.556 -14.351 -0.159 1.00 92.25 192 LEU A O 1
ATOM 1452 N N . SER A 1 193 ? 9.671 -13.188 -0.536 1.00 90.75 193 SER A N 1
ATOM 1453 C CA . SER A 1 193 ? 10.290 -12.302 -1.530 1.00 90.75 193 SER A CA 1
ATOM 1454 C C . SER A 1 193 ? 11.356 -11.396 -0.907 1.00 90.75 193 SER A C 1
ATOM 1456 O O . SER A 1 193 ? 12.441 -11.258 -1.471 1.00 90.75 193 SER A O 1
ATOM 1458 N N . ILE A 1 194 ? 11.113 -10.860 0.295 1.00 90.19 194 ILE A N 1
ATOM 1459 C CA . ILE A 1 194 ? 12.108 -10.075 1.041 1.00 90.19 194 ILE A CA 1
ATOM 1460 C C . ILE A 1 194 ? 13.332 -10.938 1.387 1.00 90.19 194 ILE A C 1
ATOM 1462 O O . ILE A 1 194 ? 14.467 -10.516 1.159 1.00 90.19 194 ILE A O 1
ATOM 1466 N N . LEU A 1 195 ? 13.128 -12.163 1.885 1.00 91.19 195 LEU A N 1
ATOM 1467 C CA . LEU A 1 195 ? 14.226 -13.089 2.187 1.00 91.19 195 LEU A CA 1
ATOM 1468 C C . LEU A 1 195 ? 15.025 -13.468 0.933 1.00 91.19 195 LEU A C 1
ATOM 1470 O O . LEU A 1 195 ? 16.253 -13.511 0.989 1.00 91.19 195 LEU A O 1
ATOM 1474 N N . ALA A 1 196 ? 14.355 -13.691 -0.200 1.00 83.94 196 ALA A N 1
ATOM 1475 C CA . ALA A 1 196 ? 15.012 -13.992 -1.470 1.00 83.94 196 ALA A CA 1
ATOM 1476 C C . ALA A 1 196 ? 15.926 -12.845 -1.929 1.00 83.94 196 ALA A C 1
ATOM 1478 O O . ALA A 1 196 ? 17.038 -13.103 -2.391 1.00 83.94 196 ALA A O 1
ATOM 1479 N N . VAL A 1 197 ? 15.507 -11.588 -1.739 1.00 86.19 197 VAL A N 1
ATOM 1480 C CA . VAL A 1 197 ? 16.360 -10.419 -2.011 1.00 86.19 197 VAL A CA 1
ATOM 1481 C C . VAL A 1 197 ? 17.596 -10.420 -1.106 1.00 86.19 197 VAL A C 1
ATOM 1483 O O . VAL A 1 197 ? 18.708 -10.254 -1.606 1.00 86.19 197 VAL A O 1
ATOM 1486 N N . TYR A 1 198 ? 17.444 -10.671 0.200 1.00 85.75 198 TYR A N 1
ATOM 1487 C CA . TYR A 1 198 ? 18.589 -10.753 1.118 1.00 85.75 198 TYR A CA 1
ATOM 1488 C C . TYR A 1 198 ? 19.567 -11.867 0.734 1.00 85.75 198 TYR A C 1
ATOM 1490 O O . TYR A 1 198 ? 20.768 -11.618 0.640 1.00 85.75 198 TYR A O 1
ATOM 1498 N N . VAL A 1 199 ? 19.070 -13.077 0.463 1.00 86.12 199 VAL A N 1
ATOM 1499 C CA . VAL A 1 199 ? 19.908 -14.203 0.016 1.00 86.12 199 VAL A CA 1
ATOM 1500 C C . VAL A 1 199 ? 20.600 -13.875 -1.308 1.00 86.12 199 VAL A C 1
ATOM 1502 O O . VAL A 1 199 ? 21.785 -14.164 -1.453 1.00 86.12 199 VAL A O 1
ATOM 1505 N N . GLY A 1 200 ? 19.905 -13.220 -2.243 1.00 79.75 200 GLY A N 1
ATOM 1506 C CA . GLY A 1 200 ? 20.478 -12.760 -3.509 1.00 79.75 200 GLY A CA 1
ATOM 1507 C C . GLY A 1 200 ? 21.652 -11.797 -3.318 1.00 79.75 200 GLY A C 1
ATOM 1508 O O . GLY A 1 200 ? 22.676 -11.949 -3.984 1.00 79.75 200 GLY A O 1
ATOM 1509 N N . ILE A 1 201 ? 21.551 -10.865 -2.364 1.00 81.19 201 ILE A N 1
ATOM 1510 C CA . ILE A 1 201 ? 22.652 -9.957 -2.002 1.00 81.19 201 ILE A CA 1
ATOM 1511 C C . ILE A 1 201 ? 23.841 -10.750 -1.441 1.00 81.19 201 ILE A C 1
ATOM 1513 O O . ILE A 1 201 ? 24.968 -10.546 -1.885 1.00 81.19 201 ILE A O 1
ATOM 1517 N N . PHE A 1 202 ? 23.607 -11.686 -0.515 1.00 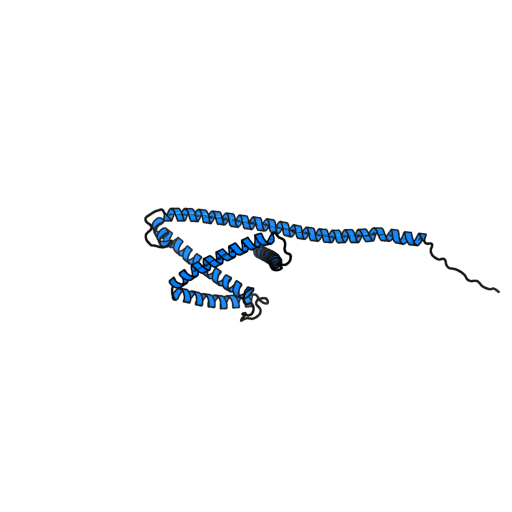78.69 202 PHE A N 1
ATOM 1518 C CA . PHE A 1 202 ? 24.683 -12.492 0.077 1.00 78.69 202 PHE A CA 1
ATOM 1519 C C . PHE A 1 202 ? 25.361 -13.430 -0.930 1.00 78.69 202 PHE A C 1
ATOM 1521 O O . PHE A 1 202 ? 26.579 -13.599 -0.892 1.00 78.69 202 PHE A O 1
ATOM 1528 N N . TYR A 1 203 ? 24.595 -14.002 -1.860 1.00 74.69 203 TYR A N 1
ATOM 1529 C CA . TYR A 1 203 ? 25.123 -14.869 -2.912 1.00 74.69 203 TYR A CA 1
ATOM 1530 C C . TYR A 1 203 ? 25.975 -14.095 -3.931 1.00 74.69 203 TYR A C 1
ATOM 1532 O O . TYR A 1 203 ? 26.945 -14.632 -4.461 1.00 74.69 203 TYR A O 1
ATOM 1540 N N . ASN A 1 204 ? 25.668 -12.816 -4.171 1.00 69.50 204 ASN A N 1
ATOM 1541 C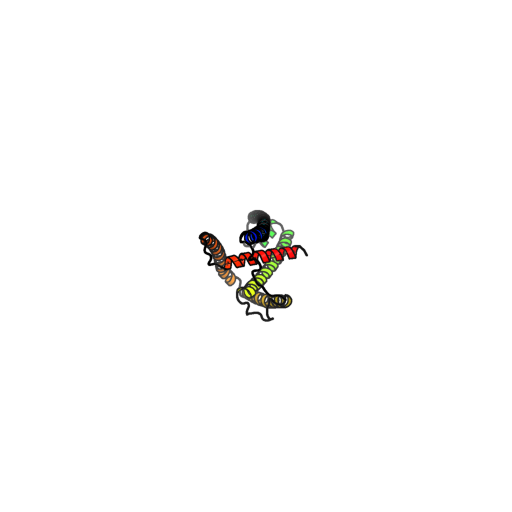 CA . ASN A 1 204 ? 26.398 -11.972 -5.119 1.00 69.50 204 ASN A CA 1
ATOM 1542 C C . ASN A 1 204 ? 27.806 -11.549 -4.639 1.00 69.50 204 ASN A C 1
ATOM 1544 O O . A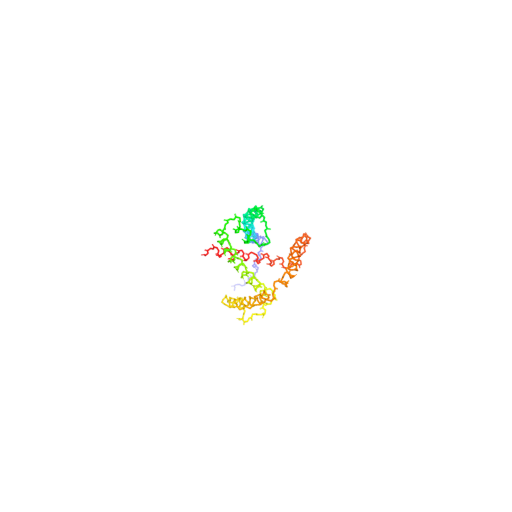SN A 1 204 ? 28.617 -11.141 -5.466 1.00 69.50 204 ASN A O 1
ATOM 1548 N N . PHE A 1 205 ? 28.146 -11.693 -3.348 1.00 62.59 205 PHE A N 1
ATOM 1549 C CA . PHE A 1 205 ? 29.501 -11.389 -2.847 1.00 62.59 205 PHE A CA 1
ATOM 1550 C C . PHE A 1 205 ? 30.589 -12.306 -3.430 1.00 62.59 205 PHE A C 1
ATOM 1552 O O . PHE A 1 205 ? 31.742 -11.893 -3.542 1.00 62.59 205 PHE A O 1
ATOM 1559 N N . TYR A 1 206 ? 30.233 -13.525 -3.844 1.00 59.59 206 TYR A N 1
ATOM 1560 C CA . TYR A 1 206 ? 31.111 -14.397 -4.622 1.00 59.59 206 TYR A CA 1
ATOM 1561 C C . TYR A 1 206 ? 30.853 -14.122 -6.106 1.00 59.59 206 TYR A C 1
ATOM 1563 O O . TYR A 1 206 ? 30.031 -14.788 -6.731 1.00 59.59 206 TYR A O 1
ATOM 1571 N N . GLY A 1 207 ? 31.499 -13.076 -6.635 1.00 56.84 207 GLY A N 1
ATOM 1572 C CA . GLY A 1 207 ? 31.277 -12.548 -7.985 1.00 56.84 207 GLY A CA 1
ATOM 1573 C C . GLY A 1 207 ? 31.082 -13.642 -9.037 1.00 56.84 207 GLY A C 1
ATOM 1574 O O . GLY A 1 207 ? 31.974 -14.448 -9.296 1.00 56.84 207 GLY A O 1
ATOM 1575 N N . SER A 1 208 ? 29.888 -13.677 -9.629 1.00 53.94 208 SER A N 1
ATOM 1576 C CA . SER A 1 208 ? 29.556 -14.593 -10.714 1.00 53.94 208 SER A CA 1
ATOM 1577 C C . SER A 1 208 ? 29.017 -13.791 -11.894 1.00 53.94 208 SER A C 1
ATOM 1579 O O . SER A 1 208 ? 27.904 -13.267 -11.842 1.00 53.94 208 SER A O 1
ATOM 1581 N N . ASP A 1 209 ? 29.794 -13.729 -12.977 1.00 60.59 209 ASP A N 1
ATOM 1582 C CA . ASP A 1 209 ? 29.509 -12.983 -14.219 1.00 60.59 209 ASP A CA 1
ATOM 1583 C C . ASP A 1 209 ? 28.349 -13.570 -15.054 1.00 60.59 209 ASP A C 1
ATOM 1585 O O . ASP A 1 209 ? 28.185 -13.263 -16.233 1.00 60.59 209 ASP A O 1
ATOM 1589 N N . LYS A 1 210 ? 27.536 -14.460 -14.470 1.00 53.53 210 LYS A N 1
ATOM 1590 C CA . LYS A 1 210 ? 26.501 -15.236 -15.173 1.00 53.53 210 LYS A CA 1
ATOM 1591 C C . LYS A 1 210 ? 25.069 -14.752 -14.927 1.00 53.53 210 LYS A C 1
ATOM 1593 O O . LYS A 1 210 ? 24.130 -15.439 -15.320 1.00 53.53 210 LYS A O 1
ATOM 1598 N N . LEU A 1 211 ? 24.876 -13.592 -14.297 1.00 52.06 211 LEU A N 1
ATOM 1599 C CA . LEU A 1 211 ? 23.548 -13.037 -14.003 1.00 52.06 211 LEU A CA 1
ATOM 1600 C C . LEU A 1 211 ? 23.284 -11.751 -14.812 1.00 52.06 211 LEU A C 1
ATOM 1602 O O . LEU A 1 211 ? 23.357 -10.655 -14.255 1.00 52.06 211 LEU A O 1
ATOM 1606 N N . PRO A 1 212 ? 22.914 -11.858 -16.107 1.00 50.94 212 PRO A N 1
ATOM 1607 C CA . PRO A 1 212 ? 22.598 -10.699 -16.952 1.00 50.94 212 PRO A CA 1
ATOM 1608 C C . PRO A 1 212 ? 21.431 -9.851 -16.413 1.00 50.94 212 PRO A C 1
ATOM 1610 O O . PRO A 1 212 ? 21.328 -8.673 -16.741 1.00 50.94 212 PRO A O 1
ATOM 1613 N N . TYR A 1 213 ? 20.596 -10.418 -15.533 1.00 50.59 213 TYR A N 1
ATOM 1614 C CA . TYR A 1 213 ? 19.446 -9.744 -14.921 1.00 50.59 213 TYR A CA 1
ATOM 1615 C C . TYR A 1 213 ? 19.820 -8.573 -13.990 1.00 50.59 213 TYR A C 1
ATOM 1617 O O . TYR A 1 213 ? 19.055 -7.617 -13.862 1.00 50.59 213 TYR A O 1
ATOM 1625 N N . VAL A 1 214 ? 20.996 -8.615 -13.348 1.00 48.62 214 VAL A N 1
ATOM 1626 C CA . VAL A 1 214 ? 21.452 -7.554 -12.424 1.00 48.62 214 VAL A CA 1
ATOM 1627 C C . VAL A 1 214 ? 21.960 -6.326 -13.194 1.00 48.62 214 VAL A C 1
ATOM 1629 O O . VAL A 1 214 ? 21.788 -5.194 -12.742 1.00 48.62 214 VAL A O 1
ATOM 1632 N N . GLN A 1 215 ? 22.523 -6.516 -14.394 1.00 43.59 215 GLN A N 1
ATOM 1633 C CA . GLN A 1 215 ? 22.935 -5.403 -15.259 1.00 43.59 215 GLN A CA 1
ATOM 1634 C C . GLN A 1 215 ? 21.751 -4.703 -15.942 1.00 43.59 215 GLN A C 1
ATOM 1636 O O . GLN A 1 215 ? 21.789 -3.478 -16.079 1.00 43.59 215 GLN A O 1
ATOM 1641 N N . THR A 1 216 ? 20.701 -5.432 -16.337 1.00 49.06 216 THR A N 1
ATOM 1642 C CA . THR A 1 216 ? 19.465 -4.828 -16.869 1.00 49.06 216 THR A CA 1
ATOM 1643 C C . THR A 1 216 ? 18.745 -4.002 -15.810 1.00 49.06 216 THR A C 1
ATOM 1645 O O . THR A 1 216 ? 18.429 -2.851 -16.079 1.00 49.06 216 THR A O 1
ATOM 1648 N N . LEU A 1 217 ? 18.639 -4.489 -14.566 1.00 52.16 217 LEU A N 1
ATOM 1649 C CA . LEU A 1 217 ? 18.068 -3.708 -13.457 1.00 52.16 217 LEU A CA 1
ATOM 1650 C C . LEU A 1 217 ? 18.801 -2.377 -13.228 1.00 52.16 217 LEU A C 1
ATOM 1652 O O . LEU A 1 217 ? 18.159 -1.358 -13.000 1.00 52.16 217 LEU A O 1
ATOM 1656 N N . GLN A 1 218 ? 20.133 -2.353 -13.334 1.00 47.47 218 GLN A N 1
ATOM 1657 C CA . GLN A 1 218 ? 20.910 -1.115 -13.194 1.00 47.47 218 GLN A CA 1
ATOM 1658 C C . GLN A 1 218 ? 20.686 -0.148 -14.375 1.00 47.47 218 GLN A C 1
ATOM 1660 O O . GLN A 1 218 ? 20.608 1.064 -14.172 1.00 47.47 218 GLN A O 1
ATOM 1665 N N . ARG A 1 219 ? 20.562 -0.663 -15.607 1.00 48.25 219 ARG A N 1
ATOM 1666 C CA . ARG A 1 219 ? 20.216 0.128 -16.805 1.00 48.25 219 ARG A CA 1
ATOM 1667 C C . ARG A 1 219 ? 18.805 0.709 -16.708 1.00 48.25 219 ARG A C 1
ATOM 1669 O O . ARG A 1 219 ? 18.630 1.896 -16.972 1.00 48.25 219 ARG A O 1
ATOM 1676 N N . ASP A 1 220 ? 17.838 -0.094 -16.282 1.00 54.44 220 ASP A N 1
ATOM 1677 C CA . ASP A 1 220 ? 16.429 0.294 -16.193 1.00 54.44 220 ASP A CA 1
ATOM 1678 C C . ASP A 1 220 ? 16.193 1.291 -15.052 1.00 54.44 220 ASP A C 1
ATOM 1680 O O . ASP A 1 220 ? 15.472 2.273 -15.227 1.00 54.44 220 ASP A O 1
ATOM 1684 N N . TYR A 1 221 ? 16.884 1.129 -13.918 1.00 54.09 221 TYR A N 1
ATOM 1685 C CA . TYR A 1 221 ? 16.834 2.079 -12.802 1.00 54.09 221 TYR A CA 1
ATOM 1686 C C . TYR A 1 221 ? 17.403 3.454 -13.187 1.00 54.09 221 TYR A C 1
ATOM 1688 O O . TYR A 1 221 ? 16.830 4.485 -12.838 1.00 54.09 221 TYR A O 1
ATOM 1696 N N . VAL A 1 222 ? 18.496 3.497 -13.958 1.00 53.12 222 VAL A N 1
ATOM 1697 C CA . VAL A 1 222 ? 19.077 4.760 -14.450 1.00 53.12 222 VAL A CA 1
ATOM 1698 C C . VAL A 1 222 ? 18.156 5.433 -15.474 1.00 53.12 222 VAL A C 1
ATOM 1700 O O . VAL A 1 222 ? 17.930 6.638 -15.375 1.00 53.12 222 VAL A O 1
ATOM 1703 N N . SER A 1 223 ? 17.566 4.676 -16.404 1.00 52.22 223 SER A N 1
ATOM 1704 C CA . SER A 1 223 ? 16.588 5.200 -17.372 1.00 52.22 223 SER A CA 1
ATOM 1705 C C . SER A 1 223 ? 15.320 5.732 -16.690 1.00 52.22 223 SER A C 1
ATOM 1707 O O . SER A 1 223 ? 14.826 6.802 -17.047 1.00 52.22 223 SER A O 1
ATOM 1709 N N . MET A 1 224 ? 14.824 5.042 -15.658 1.00 55.69 224 MET A N 1
ATOM 1710 C CA . MET A 1 224 ? 13.684 5.493 -14.852 1.00 55.69 224 MET A CA 1
ATOM 1711 C C . MET A 1 224 ? 13.989 6.803 -14.110 1.00 55.69 224 MET A C 1
ATOM 1713 O O . MET A 1 224 ? 13.149 7.704 -14.084 1.00 55.69 224 MET A O 1
ATOM 1717 N N . ILE A 1 225 ? 15.196 6.946 -13.549 1.00 55.56 225 ILE A N 1
ATOM 1718 C CA . ILE A 1 225 ? 15.625 8.177 -12.866 1.00 55.56 225 ILE A CA 1
ATOM 1719 C C . ILE A 1 225 ? 15.737 9.343 -13.853 1.00 55.56 225 ILE A C 1
ATOM 1721 O O . ILE A 1 225 ? 15.272 10.439 -13.545 1.00 55.56 225 ILE A O 1
ATOM 1725 N N . ILE A 1 226 ? 16.301 9.121 -15.043 1.00 55.69 226 ILE A N 1
ATOM 1726 C CA . ILE A 1 226 ? 16.406 10.156 -16.085 1.00 55.69 226 ILE A CA 1
ATOM 1727 C C . ILE A 1 226 ? 15.011 10.631 -16.514 1.00 55.69 226 ILE A C 1
ATOM 1729 O O . ILE A 1 226 ? 14.770 11.836 -16.565 1.00 55.69 226 ILE A O 1
ATOM 1733 N N . ASN A 1 227 ? 14.075 9.707 -16.735 1.00 48.47 227 ASN A N 1
ATOM 1734 C CA . ASN A 1 227 ? 12.701 10.050 -17.109 1.00 48.47 227 ASN A CA 1
ATOM 1735 C C . ASN A 1 227 ? 11.932 10.743 -15.970 1.00 48.47 227 ASN A C 1
ATOM 1737 O O . ASN A 1 227 ? 11.146 11.652 -16.221 1.00 48.47 227 ASN A O 1
ATOM 1741 N N . THR A 1 228 ? 12.199 10.381 -14.712 1.00 51.22 228 THR A N 1
ATOM 1742 C CA . THR A 1 228 ? 11.598 11.044 -13.540 1.00 51.22 228 THR A CA 1
ATOM 1743 C C . THR A 1 228 ? 12.148 12.461 -13.345 1.00 51.22 228 THR A C 1
ATOM 1745 O O . THR A 1 228 ? 11.394 13.374 -13.022 1.00 51.22 228 THR A O 1
ATOM 1748 N N . LEU A 1 229 ? 13.447 12.678 -13.574 1.00 51.56 229 LEU A N 1
ATOM 1749 C CA . LEU A 1 229 ? 14.059 14.011 -13.533 1.00 51.56 229 LEU A CA 1
ATOM 1750 C C . LEU A 1 229 ? 13.613 14.896 -14.706 1.00 51.56 229 LEU A C 1
ATOM 1752 O O . LEU A 1 229 ? 13.479 16.103 -14.523 1.00 51.56 229 LEU A O 1
ATOM 1756 N N . ALA A 1 230 ? 13.351 14.315 -15.881 1.00 50.06 230 ALA A N 1
ATOM 1757 C CA . ALA A 1 230 ? 12.741 15.025 -17.004 1.00 50.06 230 ALA A CA 1
ATOM 1758 C C . ALA A 1 230 ? 11.300 15.459 -16.679 1.00 50.06 230 ALA A C 1
ATOM 1760 O O . ALA A 1 230 ? 10.949 16.606 -16.919 1.00 50.06 230 ALA A O 1
ATOM 1761 N N . PHE A 1 231 ? 10.511 14.599 -16.025 1.00 44.94 231 PHE A N 1
ATOM 1762 C CA . PHE A 1 231 ? 9.140 14.913 -15.601 1.00 44.94 231 PHE A CA 1
ATOM 1763 C C . PHE A 1 231 ? 9.050 15.939 -14.453 1.00 44.94 231 PHE A C 1
ATOM 1765 O O . PHE A 1 231 ? 8.008 16.538 -14.240 1.00 44.94 231 PHE A O 1
ATOM 1772 N N . GLN A 1 232 ? 10.121 16.153 -13.684 1.00 43.56 232 GLN A N 1
ATOM 1773 C CA . GLN A 1 232 ? 10.194 17.233 -12.683 1.00 43.56 232 GLN A CA 1
ATOM 1774 C C . GLN A 1 232 ? 10.646 18.577 -13.281 1.00 43.56 232 GLN A C 1
ATOM 1776 O O . GLN A 1 232 ? 10.786 19.554 -12.542 1.00 43.56 232 GLN A O 1
ATOM 1781 N N . ARG A 1 233 ? 10.936 18.618 -14.588 1.00 40.19 233 ARG A N 1
ATOM 1782 C CA . ARG A 1 233 ? 11.395 19.813 -15.306 1.00 40.19 233 ARG A CA 1
ATOM 1783 C C . ARG A 1 233 ? 10.289 20.494 -16.125 1.00 40.19 233 ARG A C 1
ATOM 1785 O O . ARG A 1 233 ? 10.501 21.640 -16.518 1.00 40.19 233 ARG A O 1
ATOM 1792 N N . ASP A 1 234 ? 9.156 19.824 -16.319 1.00 34.78 234 ASP A N 1
ATOM 1793 C CA . ASP A 1 234 ? 7.931 20.346 -16.945 1.00 34.78 234 ASP A CA 1
ATOM 1794 C C . ASP A 1 234 ? 6.857 20.629 -15.879 1.00 34.78 234 ASP A C 1
ATOM 1796 O O . ASP A 1 234 ? 6.109 21.621 -16.043 1.00 34.78 234 ASP A O 1
#

Radius of gyration: 35.05 Å; chains: 1; bounding box: 99×37×112 Å

Secondary structure (DSSP, 8-state):
--------PPPPPHHHHHHHHHHHHHHHHHHHHHHHHHHHHHHHHHHHHHHHHHHHHHHHHHHHHHHHHHHHHHHHHHHHHHHHSS---S--HHHHHHHHH-HHHHHHHHHHHHHHHHHHHHHHHHHHHHHIIIII-GGG-SSS-TTT-HHHHHHHHHHHHHHHHHHHHHHHHH-HHHHHHHHHHHHHHHHHHHHHHHHHHHHHTS--TT-HHHHHHHHHHHHHHHHHHHHT--

Foldseek 3Di:
DDDDDDDDDDDDDPVVVVVVVVVPVPPVVVVVVVVVVVVVVVVVVVVVVVVVVVVVVVVVVVVVVVVVVVVVVVVVVVLVVLQPPDDDDPDDSLVSCCVSPHVVVSVVVVVVVVVVVVVVVLVVLLVVQCCCCPPPCVVPQPQDRCVPDVVSVVVSSVVSSVVVVVVVVVVVVVHCVVVVVVVVVVVVVVVVVVVVVVVVVVVCVVPDPPCVPVVVVVVVVVVVVVVVVVVVVD

pLDDT: mean 72.91, std 18.95, range [31.41, 95.88]